Protein AF-A0A7J8A740-F1 (afdb_monomer)

Mean predicted aligned error: 15.73 Å

Organism: Pipistrellus kuhlii (NCBI:txid59472)

Secondary structure (DSSP, 8-state):
--HHHHHHHHHTTSS-----------S--------TT-HHHHHHHHHHHHHHHHH-SSS---EEEETTEEEETTTEEEEEEEEEEEETTTTEEEEEEEEEEEEEPPHHHHHHH-TTS-EEPPTT-HHHHHHHHHHHHHHHHH-SS--EEEEEEEEEEEEESSSEEEEEEEEEEEPPPS-TTT------S----EEEEEEEEEETTEEEEEEEEEE--------S--SS--PPP----S----PPPPEEEEEEPPPPPTTTTTT--HHHHS-----S---TT-EEE--GGGSPTT---PEEEPPPPPSSS--TT-SPPPSS--GGGSPPP---------------

Foldseek 3Di:
DPPVVVVVVVVVPPPPPPPPPPPPPPPDPPPPQDFQADPVNVVLVVVQLVVVQVVDPDDARWDDFTQQWIFDPPFKIWGKDWDWDDDPVLRDIDTQEMEIEMETFDQVVCCVVPVQDWGWDDQPPVVQVVQVVVQLVVVQVVDPQWHKDFDGWRTKTWGDDQAIKIKTKTFIDTDADPDCPRDVDDDDVDPTQWMKIWMWGDHPPDTDIDMDIDGDDDPPPPPDDDPPDDDDDDDDDDPDDDDNDRYYDYHYDYYDDPVCVVPPDLCRQIVTADFPDPDQVFDWDQPQVSDDPPPDDTDGDHGDDDPPDRDPSPDDHTPDDDPSRDRDDPPDPPDDDDDDDDDD

Sequence (344 aa):
MGLLLLLVLSILALCCSTTSVPQEVPRHSPFFLRGCNDADMLAMAAFVLQDINNDLKEGYVLSLNRVSAVQEHKQVYGQCKALYYVNMPLRILYLPAYNCTLRPVSRSKIQNMCPDCPIPANLSDPKVLETATETLERYNRDSESEQYSLVKVTHASSQWMFGLSYFVEYLIKESPCIDTTICGYQPTDSGPVGICRGSLGRRFEVKLVNINCDFFKSQALIPGKRKFAVYRRNKKPAQAPSKAVLNGSVQYLPELDDAESQEVDPEEAFPVHLDLTTNPQGEPLDVDFLFRAPLFKKLIVLPFPKEEQPSTECPGRAYFSNPIILPPSESHREFRDYVMIDRR

Solvent-accessible surface area (backbone atoms only — not comparable to full-atom values): 21553 Å² total; per-residue (Å²): 128,71,72,68,57,55,60,57,59,65,64,75,72,78,74,79,74,80,73,72,70,78,76,73,70,77,78,71,76,75,80,75,74,62,44,32,68,35,72,68,50,49,51,48,52,52,53,52,48,50,53,51,50,68,66,52,88,70,86,78,72,68,40,84,34,26,53,83,30,32,32,35,75,101,51,31,24,26,33,64,48,70,48,75,49,79,37,76,94,78,68,45,74,44,64,59,36,38,23,31,23,34,28,43,46,38,61,66,60,45,40,75,76,38,72,70,50,69,36,81,43,64,76,85,39,68,66,52,53,48,37,50,47,57,23,48,53,50,52,36,70,75,37,94,83,63,50,68,38,87,70,47,79,79,45,38,27,36,30,69,83,72,45,64,25,42,39,36,30,29,32,28,24,79,46,73,65,87,53,73,89,79,44,96,60,76,72,65,99,62,68,72,46,27,42,32,44,25,34,38,31,43,46,91,92,48,77,47,72,43,69,49,73,51,68,66,70,77,84,64,83,72,88,73,88,72,93,67,87,78,85,76,90,86,78,82,92,65,87,73,78,77,73,81,74,68,49,65,54,79,44,81,48,73,59,66,52,76,82,50,70,80,75,57,52,48,63,70,75,44,66,60,78,68,64,94,37,89,45,90,87,37,47,78,43,93,45,54,88,79,40,67,87,87,57,76,56,79,43,74,43,56,41,62,81,72,82,85,74,70,34,94,48,44,72,22,71,54,77,67,79,55,74,78,63,50,65,70,64,88,74,80,79,85,73,78,85,89,89,83,88,86,89,131

Radius of gyration: 29.19 Å; Cα contacts (8 Å, |Δi|>4): 487; chains: 1; bounding box: 106×48×83 Å

pLDDT: mean 70.11, std 21.12, range [19.66, 97.44]

Structure (mmCIF, N/CA/C/O backbone):
data_AF-A0A7J8A740-F1
#
_entry.id   AF-A0A7J8A740-F1
#
loop_
_atom_site.group_PDB
_atom_site.id
_atom_site.type_symbol
_atom_site.label_atom_id
_atom_site.label_alt_id
_atom_site.label_comp_id
_atom_site.label_asym_id
_atom_site.label_entity_id
_atom_site.label_seq_id
_atom_site.pdbx_PDB_ins_code
_atom_site.Cartn_x
_atom_site.Cartn_y
_atom_site.Cartn_z
_atom_site.occupancy
_atom_site.B_iso_or_equiv
_atom_site.auth_seq_id
_atom_site.auth_comp_id
_atom_site.auth_asym_id
_atom_site.auth_atom_id
_atom_site.pdbx_PDB_model_num
ATOM 1 N N . MET A 1 1 ? -77.386 9.145 48.964 1.00 56.09 1 MET A N 1
ATOM 2 C CA . MET A 1 1 ? -76.202 8.284 48.733 1.00 56.09 1 MET A CA 1
ATOM 3 C C . MET A 1 1 ? -75.540 8.466 47.358 1.00 56.09 1 MET A C 1
ATOM 5 O O . MET A 1 1 ? -74.427 7.996 47.199 1.00 56.09 1 MET A O 1
ATOM 9 N N . GLY A 1 2 ? -76.146 9.164 46.380 1.00 52.81 2 GLY A N 1
ATOM 10 C CA . GLY A 1 2 ? -75.541 9.341 45.043 1.00 52.81 2 GLY A CA 1
ATOM 11 C C . GLY A 1 2 ? -74.564 10.518 44.880 1.00 52.81 2 GLY A C 1
ATOM 12 O O . GLY A 1 2 ? -73.698 10.464 44.018 1.00 52.81 2 GLY A O 1
ATOM 13 N N . LEU A 1 3 ? -74.657 11.566 45.710 1.00 48.81 3 LEU A N 1
ATOM 14 C CA . LEU A 1 3 ? -73.837 12.778 45.538 1.00 48.81 3 LEU A CA 1
ATOM 15 C C . LEU A 1 3 ? -72.440 12.674 46.181 1.00 48.81 3 LEU A C 1
ATOM 17 O O . LEU A 1 3 ? -71.501 13.311 45.718 1.00 48.81 3 LEU A O 1
ATOM 21 N N . LEU A 1 4 ? -72.282 11.827 47.208 1.00 49.94 4 LEU A N 1
ATOM 22 C CA . LEU A 1 4 ? -70.975 11.564 47.825 1.00 49.94 4 LEU A CA 1
ATOM 23 C C . LEU A 1 4 ? -70.087 10.663 46.951 1.00 49.94 4 LEU A C 1
ATOM 25 O O . LEU A 1 4 ? -68.869 10.770 47.017 1.00 49.94 4 LEU A O 1
ATOM 29 N N . LEU A 1 5 ? -70.681 9.795 46.122 1.00 48.66 5 LEU A N 1
ATOM 30 C CA . LEU A 1 5 ? -69.925 8.869 45.272 1.00 48.66 5 LEU A CA 1
ATOM 31 C C . LEU A 1 5 ? -69.266 9.580 44.076 1.00 48.66 5 LEU A C 1
ATOM 33 O O . LEU A 1 5 ? -68.178 9.198 43.654 1.00 48.66 5 LEU A O 1
ATOM 37 N N . LEU A 1 6 ? -69.897 10.642 43.559 1.00 49.69 6 LEU A N 1
ATOM 38 C CA . LEU A 1 6 ? -69.379 11.422 42.429 1.00 49.69 6 LEU A CA 1
ATOM 39 C C . LEU A 1 6 ? -68.189 12.313 42.817 1.00 49.69 6 LEU A C 1
ATOM 41 O O . LEU A 1 6 ? -67.273 12.464 42.015 1.00 49.69 6 LEU A O 1
ATOM 45 N N . LEU A 1 7 ? -68.148 12.827 44.052 1.00 49.34 7 LEU A N 1
ATOM 46 C CA . LEU A 1 7 ? -67.026 13.648 44.530 1.00 49.34 7 LEU A CA 1
ATOM 47 C C . LEU A 1 7 ? -65.747 12.831 44.783 1.00 49.34 7 LEU A C 1
ATOM 49 O O . LEU A 1 7 ? -64.646 13.350 44.604 1.00 49.34 7 LEU A O 1
ATOM 53 N N . VAL A 1 8 ? -65.871 11.546 45.134 1.00 53.06 8 VAL A N 1
ATOM 54 C CA . VAL A 1 8 ? -64.707 10.658 45.317 1.00 53.06 8 VAL A CA 1
ATOM 55 C C . VAL A 1 8 ? -64.108 10.236 43.968 1.00 53.06 8 VAL A C 1
ATOM 57 O O . VAL A 1 8 ? -62.889 10.131 43.844 1.00 53.06 8 VAL A O 1
ATOM 60 N N . LEU A 1 9 ? -64.932 10.081 42.926 1.00 49.50 9 LEU A N 1
ATOM 61 C CA . LEU A 1 9 ? -64.459 9.739 41.578 1.00 49.50 9 LEU A CA 1
ATOM 62 C C . LEU A 1 9 ? -63.753 10.907 40.867 1.00 49.50 9 LEU A C 1
ATOM 64 O O . LEU A 1 9 ? -62.879 10.663 40.040 1.00 49.50 9 LEU A O 1
ATOM 68 N N . SER A 1 10 ? -64.051 12.162 41.223 1.00 45.56 10 SER A N 1
ATOM 69 C CA . SER A 1 10 ? -63.358 13.337 40.668 1.00 45.56 10 SER A CA 1
ATOM 70 C C . SER A 1 10 ? -61.971 13.612 41.268 1.00 45.56 10 SER A C 1
ATOM 72 O O . SER A 1 10 ? -61.191 14.335 40.656 1.00 45.56 10 SER A O 1
ATOM 74 N N . ILE A 1 11 ? -61.624 13.033 42.426 1.00 48.28 11 ILE A N 1
ATOM 75 C CA . ILE A 1 11 ? -60.306 13.243 43.066 1.00 48.28 11 ILE A CA 1
ATOM 76 C C . ILE A 1 11 ? -59.272 12.194 42.611 1.00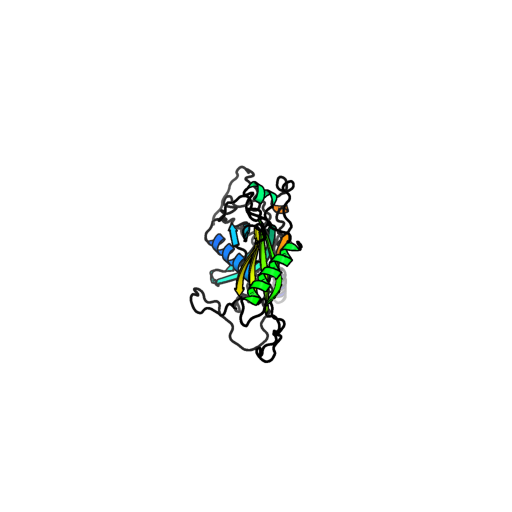 48.28 11 ILE A C 1
ATOM 78 O O . ILE A 1 11 ? -58.071 12.444 42.661 1.00 48.28 11 ILE A O 1
ATOM 82 N N . LEU A 1 12 ? -59.706 11.052 42.066 1.00 47.59 12 LEU A N 1
ATOM 83 C CA . LEU A 1 12 ? -58.798 10.013 41.554 1.00 47.59 12 LEU A CA 1
ATOM 84 C C . LEU A 1 12 ? -58.325 10.243 40.105 1.00 47.59 12 LEU A C 1
ATOM 86 O O . LEU A 1 12 ? -57.497 9.482 39.613 1.00 47.59 12 LEU A O 1
ATOM 90 N N . ALA A 1 13 ? -58.793 11.299 39.431 1.00 49.03 13 ALA A N 1
ATOM 91 C CA . ALA A 1 13 ? -58.440 11.608 38.040 1.00 49.03 13 ALA A CA 1
ATOM 92 C C . ALA A 1 13 ? -57.390 12.730 37.872 1.00 49.03 13 ALA A C 1
ATOM 94 O O . ALA A 1 13 ? -57.140 13.149 36.745 1.00 49.03 13 ALA A O 1
ATOM 95 N N . LEU A 1 14 ? -56.757 13.214 38.953 1.00 49.47 14 LEU A N 1
ATOM 96 C CA . LEU A 1 14 ? -55.818 14.352 38.894 1.00 49.47 14 LEU A CA 1
ATOM 97 C C . LEU A 1 14 ? -54.385 14.058 39.383 1.00 49.47 14 LEU A C 1
ATOM 99 O O . LEU A 1 14 ? -53.665 14.986 39.732 1.00 49.47 14 LEU A O 1
ATOM 103 N N . CYS A 1 15 ? -53.943 12.793 39.383 1.00 45.38 15 CYS A N 1
ATOM 104 C CA . CYS A 1 15 ? -52.558 12.434 39.750 1.00 45.38 15 CYS A CA 1
ATOM 105 C C . CYS A 1 15 ? -51.875 11.415 38.817 1.00 45.38 15 CYS A C 1
ATOM 107 O O . CYS A 1 15 ? -50.854 10.842 39.185 1.00 45.38 15 CYS A O 1
ATOM 109 N N . CYS A 1 16 ? -52.372 11.212 37.593 1.00 47.25 16 CYS A N 1
ATOM 110 C CA . CYS A 1 16 ? -51.640 10.462 36.563 1.00 47.25 16 C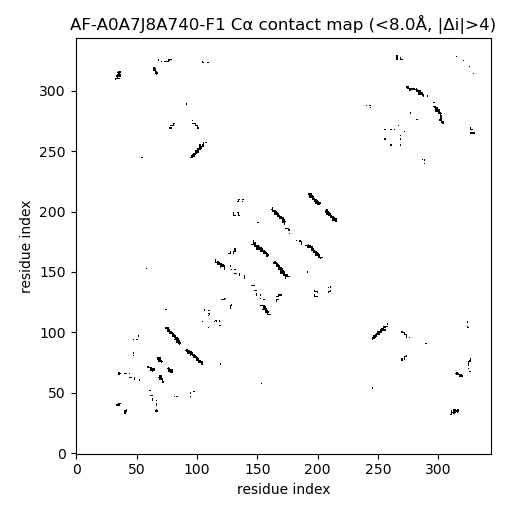YS A CA 1
ATOM 111 C C . CYS A 1 16 ? -51.104 11.388 35.469 1.00 47.25 16 CYS A C 1
ATOM 113 O O . CYS A 1 16 ? -51.291 11.149 34.281 1.00 47.25 16 CYS A O 1
ATOM 115 N N . SER A 1 17 ? -50.381 12.430 35.875 1.00 43.38 17 SER A N 1
ATOM 116 C CA . SER A 1 17 ? -49.321 12.956 35.022 1.00 43.38 17 SER A CA 1
ATOM 117 C C . SER A 1 17 ? -48.156 11.986 35.151 1.00 43.38 17 SER A C 1
ATOM 119 O O . SER A 1 17 ? -47.412 12.029 36.127 1.00 43.38 17 SER A O 1
ATOM 121 N N . THR A 1 18 ? -48.007 11.072 34.193 1.00 43.03 18 THR A N 1
ATOM 122 C CA . THR A 1 18 ? -46.726 10.400 33.983 1.00 43.03 18 THR A CA 1
ATOM 123 C C . THR A 1 18 ? -45.748 11.465 33.503 1.00 43.03 18 THR A C 1
ATOM 125 O O . THR A 1 18 ? -45.548 11.653 32.305 1.00 43.03 18 THR A O 1
ATOM 128 N N . THR A 1 19 ? -45.151 12.207 34.431 1.00 36.50 19 THR A N 1
ATOM 129 C CA . THR A 1 19 ? -43.829 12.766 34.195 1.00 36.50 19 THR A CA 1
ATOM 130 C C . THR A 1 19 ? -42.949 11.555 33.942 1.00 36.50 19 THR A C 1
ATOM 132 O O . THR A 1 19 ? -42.593 10.824 34.865 1.00 36.50 19 THR A O 1
ATOM 135 N N . SER A 1 20 ? -42.663 11.280 32.669 1.00 40.34 20 SER A N 1
ATOM 136 C CA . SER A 1 20 ? -41.516 10.460 32.325 1.00 40.34 20 SER A CA 1
ATOM 137 C C . SER A 1 20 ? -40.333 11.148 32.989 1.00 40.34 20 SER A C 1
ATOM 139 O O . SER A 1 20 ? -39.900 12.210 32.537 1.00 40.34 20 SER A O 1
ATOM 141 N N . VAL A 1 21 ? -39.867 10.592 34.108 1.00 35.72 21 VAL A N 1
ATOM 142 C CA . VAL A 1 21 ? -38.517 10.857 34.595 1.00 35.72 21 VAL A CA 1
ATOM 143 C C . VAL A 1 21 ? -37.646 10.702 33.352 1.00 35.72 21 VAL A C 1
ATOM 145 O O . VAL A 1 21 ? -37.753 9.648 32.712 1.00 35.72 21 VAL A O 1
ATOM 148 N N . PRO A 1 22 ? -36.897 11.732 32.912 1.00 34.69 22 PRO A N 1
ATOM 149 C CA . PRO A 1 22 ? -35.950 11.540 31.834 1.00 34.69 22 PRO A CA 1
ATOM 150 C C . PRO A 1 22 ? -35.108 10.362 32.282 1.00 34.69 22 PRO A C 1
ATOM 152 O O . PRO A 1 22 ? -34.503 10.416 33.352 1.00 34.69 22 PRO A O 1
ATOM 155 N N . GLN A 1 23 ? -35.181 9.259 31.545 1.00 31.08 23 GLN A N 1
ATOM 156 C CA . GLN A 1 23 ? -34.293 8.145 31.779 1.00 31.08 23 GLN A CA 1
ATOM 157 C C . GLN A 1 23 ? -32.904 8.740 31.585 1.00 31.08 23 GLN A C 1
ATOM 159 O O . GLN A 1 23 ? -32.512 9.017 30.452 1.00 31.08 23 GLN A O 1
ATOM 164 N N . GLU A 1 24 ? -32.223 9.051 32.691 1.00 28.58 24 GLU A N 1
ATOM 165 C CA . GLU A 1 24 ? -30.814 9.388 32.668 1.00 28.58 24 GLU A CA 1
ATOM 166 C C . GLU A 1 24 ? -30.162 8.208 31.966 1.00 28.58 24 GLU A C 1
ATOM 168 O O . GLU A 1 24 ? -30.097 7.091 32.487 1.00 28.58 24 GLU A O 1
ATOM 173 N N . VAL A 1 25 ? -29.775 8.446 30.714 1.00 32.47 25 VAL A N 1
ATOM 174 C CA . VAL A 1 25 ? -28.840 7.599 29.997 1.00 32.47 25 VAL A CA 1
ATOM 175 C C . VAL A 1 25 ? -27.681 7.425 30.972 1.00 32.47 25 VAL A C 1
ATOM 177 O O . VAL A 1 25 ? -27.154 8.449 31.418 1.00 32.47 25 VAL A O 1
ATOM 180 N N . PRO A 1 26 ? -27.339 6.189 31.386 1.00 32.12 26 PRO A N 1
ATOM 181 C CA . PRO A 1 26 ? -26.273 5.971 32.347 1.00 32.12 26 PRO A CA 1
ATOM 182 C C . PRO A 1 26 ? -25.060 6.779 31.901 1.00 32.12 26 PRO A C 1
ATOM 184 O O . PRO A 1 26 ? -24.539 6.553 30.806 1.00 32.12 26 PRO A O 1
ATOM 187 N N . ARG A 1 27 ? -24.688 7.785 32.707 1.00 34.31 27 ARG A N 1
ATOM 188 C CA . ARG A 1 27 ? -23.518 8.621 32.447 1.00 34.31 27 ARG A CA 1
ATOM 189 C C . ARG A 1 27 ? -22.348 7.690 32.182 1.00 34.31 27 ARG A C 1
ATOM 191 O O . ARG A 1 27 ? -22.064 6.837 33.015 1.00 34.31 27 ARG A O 1
ATOM 198 N N . HIS A 1 28 ? -21.756 7.877 31.004 1.00 38.72 28 HIS A N 1
ATOM 199 C CA . HIS A 1 28 ? -20.496 7.332 30.521 1.00 38.72 28 HIS A CA 1
ATOM 200 C C . HIS A 1 28 ? -20.068 6.033 31.204 1.00 38.72 28 HIS A C 1
ATOM 202 O O . HIS A 1 28 ? -19.465 6.039 32.275 1.00 38.72 28 HIS A O 1
ATOM 208 N N . SER A 1 29 ? -20.313 4.908 30.525 1.00 35.25 29 SER A N 1
ATOM 209 C CA . SER A 1 29 ? -19.473 3.733 30.752 1.00 35.25 29 SER A CA 1
ATOM 210 C C . SER A 1 29 ? -18.022 4.208 30.648 1.00 35.25 29 SER A C 1
ATOM 212 O O . SER A 1 29 ? -17.685 4.787 29.611 1.00 35.25 29 SER A O 1
ATOM 214 N N . PRO A 1 30 ? -17.190 4.066 31.695 1.00 43.25 30 PRO A N 1
ATOM 215 C CA . PRO A 1 30 ? -15.804 4.472 31.596 1.00 43.25 30 PRO A CA 1
ATOM 216 C C . PRO A 1 30 ? -15.217 3.676 30.436 1.00 43.25 30 PRO A C 1
ATOM 218 O O . PRO A 1 30 ? -15.276 2.443 30.429 1.00 43.25 30 PRO A O 1
ATOM 221 N N . PHE A 1 31 ? -14.725 4.376 29.415 1.00 47.06 31 PHE A N 1
ATOM 222 C CA . PHE A 1 31 ? -13.830 3.761 28.453 1.00 47.06 31 PHE A CA 1
ATOM 223 C C . PHE A 1 31 ? -12.664 3.235 29.283 1.00 47.06 31 PHE A C 1
ATOM 225 O O . PHE A 1 31 ? -11.841 4.007 29.766 1.00 47.06 31 PHE A O 1
ATOM 232 N N . PHE A 1 32 ? -12.653 1.931 29.559 1.00 50.75 32 PHE A N 1
ATOM 233 C CA . PHE A 1 32 ? -11.526 1.314 30.233 1.00 50.75 32 PHE A CA 1
ATOM 234 C C . PHE A 1 32 ? -10.332 1.474 29.298 1.00 50.75 32 PHE A C 1
ATOM 236 O O . PHE A 1 32 ? -10.264 0.822 28.256 1.00 50.75 32 PHE A O 1
ATOM 243 N N . LEU A 1 33 ? -9.431 2.384 29.660 1.00 56.16 33 LEU A N 1
ATOM 244 C CA . LEU A 1 33 ? -8.130 2.538 29.031 1.00 56.16 33 LEU A CA 1
ATOM 245 C C . LEU A 1 33 ? -7.387 1.209 29.201 1.00 56.16 33 LEU A C 1
ATOM 247 O O . LEU A 1 33 ? -6.921 0.880 30.289 1.00 56.16 33 LEU A O 1
ATOM 251 N N . ARG A 1 34 ? -7.363 0.403 28.137 1.00 70.00 34 ARG A N 1
ATOM 252 C CA . ARG A 1 34 ? -6.605 -0.851 28.074 1.00 70.00 34 ARG A CA 1
ATOM 253 C C . ARG A 1 34 ? -5.164 -0.590 27.682 1.00 70.00 34 ARG A C 1
ATOM 255 O O . ARG A 1 34 ? -4.863 0.410 27.029 1.00 70.00 34 ARG A O 1
ATOM 262 N N . GLY A 1 35 ? -4.289 -1.513 28.054 1.00 75.31 35 GLY A N 1
ATOM 263 C CA . GLY A 1 35 ? -2.905 -1.481 27.634 1.00 75.31 35 GLY A CA 1
ATOM 264 C C . GLY A 1 35 ? -2.778 -1.793 26.151 1.00 75.31 35 GLY A C 1
ATOM 265 O O . GLY A 1 35 ? -3.357 -2.750 25.635 1.00 75.31 35 GLY A O 1
ATOM 266 N N . CYS A 1 36 ? -1.950 -1.028 25.442 1.00 82.56 36 CYS A N 1
ATOM 267 C CA . CYS A 1 36 ? -1.667 -1.285 24.029 1.00 82.56 36 CYS A CA 1
ATOM 268 C C . CYS A 1 36 ? -0.880 -2.590 23.803 1.00 82.56 36 CYS A C 1
ATOM 270 O O . CYS A 1 36 ? -0.730 -3.035 22.665 1.00 82.56 36 CYS A O 1
ATOM 272 N N . ASN A 1 37 ? -0.368 -3.198 24.876 1.00 83.06 37 ASN A N 1
ATOM 273 C CA . ASN A 1 37 ? 0.354 -4.467 24.858 1.00 83.06 37 ASN A CA 1
ATOM 274 C C . ASN A 1 37 ? -0.507 -5.660 25.301 1.00 83.06 37 ASN A C 1
ATOM 276 O O . ASN A 1 37 ? -0.003 -6.785 25.324 1.00 83.06 37 ASN A O 1
ATOM 280 N N . ASP A 1 38 ? -1.777 -5.434 25.648 1.00 82.75 38 ASP A N 1
ATOM 281 C CA . ASP A 1 38 ? -2.669 -6.504 26.080 1.00 82.75 38 ASP A CA 1
ATOM 282 C C . ASP A 1 38 ? -2.918 -7.495 24.935 1.00 82.75 38 ASP A C 1
ATOM 284 O O . ASP A 1 38 ? -3.087 -7.124 23.768 1.00 82.75 38 ASP A O 1
ATOM 288 N N . ALA A 1 39 ? -2.945 -8.790 25.259 1.00 83.56 39 ALA A N 1
ATOM 289 C CA . ALA A 1 39 ? -3.060 -9.849 24.256 1.00 83.56 39 ALA A CA 1
ATOM 290 C C . ALA A 1 39 ? -4.371 -9.772 23.455 1.00 83.56 39 ALA A C 1
ATOM 292 O O . ALA A 1 39 ? -4.393 -10.078 22.262 1.00 83.56 39 ALA A O 1
ATOM 293 N N . ASP A 1 40 ? -5.465 -9.362 24.095 1.00 79.06 40 ASP A N 1
ATOM 294 C CA . ASP A 1 40 ? -6.757 -9.166 23.444 1.00 79.06 40 ASP A CA 1
ATOM 295 C C . ASP A 1 40 ? -6.782 -7.902 22.571 1.00 79.06 40 ASP A C 1
ATOM 297 O O . ASP A 1 40 ? -7.375 -7.939 21.492 1.00 79.06 40 ASP A O 1
ATOM 301 N N . MET A 1 41 ? -6.086 -6.830 22.967 1.00 80.81 41 MET A N 1
ATOM 302 C CA . MET A 1 41 ? -5.898 -5.631 22.140 1.00 80.81 41 MET A CA 1
ATOM 303 C C . MET A 1 41 ? -5.056 -5.917 20.894 1.00 80.81 41 MET A C 1
ATOM 305 O O . MET A 1 41 ? -5.445 -5.528 19.792 1.00 80.81 41 MET A O 1
ATOM 309 N N . LEU A 1 42 ? -3.954 -6.660 21.027 1.00 80.94 42 LEU A N 1
ATOM 310 C CA . LEU A 1 42 ? -3.139 -7.093 19.886 1.00 80.94 42 LEU A CA 1
ATOM 311 C C . LEU A 1 42 ? -3.926 -8.006 18.937 1.00 80.94 42 LEU A C 1
ATOM 313 O O . LEU A 1 42 ? -3.858 -7.841 17.718 1.00 80.94 42 LEU A O 1
ATOM 317 N N . ALA A 1 43 ? -4.713 -8.940 19.481 1.00 82.94 43 ALA A N 1
ATOM 318 C CA . ALA A 1 43 ? -5.583 -9.795 18.678 1.00 82.94 43 ALA A CA 1
ATOM 319 C C . ALA A 1 43 ? -6.660 -8.980 17.943 1.00 82.94 43 ALA A C 1
ATOM 321 O O . ALA A 1 43 ? -6.894 -9.207 16.758 1.00 82.94 43 ALA A O 1
ATOM 322 N N . MET A 1 44 ? -7.284 -8.006 18.616 1.00 79.94 44 MET A N 1
ATOM 323 C CA . MET A 1 44 ? -8.263 -7.107 18.001 1.00 79.94 44 MET A CA 1
ATOM 324 C C . MET A 1 44 ? -7.636 -6.284 16.872 1.00 79.94 44 MET A C 1
ATOM 326 O O . MET A 1 44 ? -8.191 -6.250 15.777 1.00 79.94 44 MET A O 1
ATOM 330 N N . ALA A 1 45 ? -6.466 -5.684 17.102 1.00 82.44 45 ALA A N 1
ATOM 331 C CA . ALA A 1 45 ? -5.746 -4.919 16.088 1.00 82.44 45 ALA A CA 1
ATOM 332 C C . ALA A 1 45 ? -5.393 -5.777 14.860 1.00 82.44 45 ALA A C 1
ATOM 334 O O . ALA A 1 45 ? -5.523 -5.316 13.727 1.00 82.44 45 ALA A O 1
ATOM 335 N N . ALA A 1 46 ? -5.015 -7.043 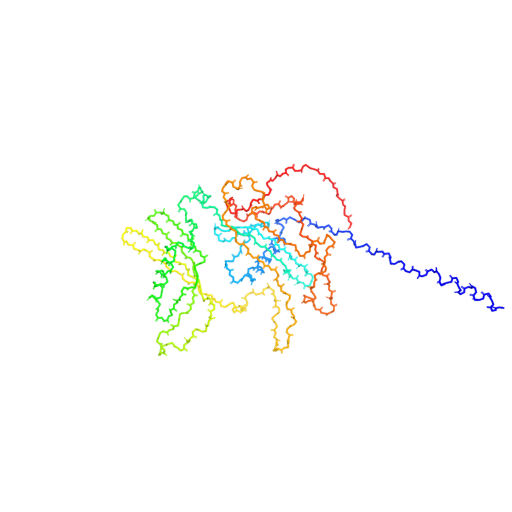15.064 1.00 83.00 46 ALA A N 1
ATOM 336 C CA . ALA A 1 46 ? -4.765 -7.977 13.969 1.00 83.00 46 ALA A CA 1
ATOM 337 C C . ALA A 1 46 ? -6.036 -8.291 13.154 1.00 83.00 46 ALA A C 1
ATOM 339 O O . ALA A 1 46 ? -5.971 -8.314 11.925 1.00 83.00 46 ALA A O 1
ATOM 340 N N . PHE A 1 47 ? -7.190 -8.494 13.805 1.00 83.62 47 PHE A N 1
ATOM 341 C CA . PHE A 1 47 ? -8.465 -8.702 13.103 1.00 83.62 47 PHE A CA 1
ATOM 342 C C . PHE A 1 47 ? -8.910 -7.460 12.328 1.00 83.62 47 PHE A C 1
ATOM 344 O O . PHE A 1 47 ? -9.288 -7.574 11.166 1.00 83.62 47 PHE A O 1
ATOM 351 N N . VAL A 1 48 ? -8.807 -6.278 12.941 1.00 84.69 48 VAL A N 1
ATOM 352 C CA . VAL A 1 48 ? -9.091 -4.994 12.286 1.00 84.69 48 VAL A CA 1
ATOM 353 C C . VAL A 1 48 ? -8.246 -4.846 11.027 1.00 84.69 48 VAL A C 1
ATOM 355 O O . VAL A 1 48 ? -8.781 -4.589 9.954 1.00 84.69 48 VAL A O 1
ATOM 358 N N . LEU A 1 49 ? -6.933 -5.059 11.133 1.00 85.62 49 LEU A N 1
ATOM 359 C CA . LEU A 1 49 ? -6.032 -4.911 9.995 1.00 85.62 49 LEU A CA 1
ATOM 360 C C . LEU A 1 49 ? -6.312 -5.942 8.897 1.00 85.62 49 LEU A C 1
ATOM 362 O O . LEU A 1 49 ? -6.189 -5.640 7.713 1.00 85.62 49 LEU A O 1
ATOM 366 N N . GLN A 1 50 ? -6.719 -7.153 9.275 1.00 86.81 50 GLN A N 1
ATOM 367 C CA . GLN A 1 50 ? -7.158 -8.160 8.319 1.00 86.81 50 GLN A CA 1
ATOM 368 C C . GLN A 1 50 ? -8.419 -7.719 7.562 1.00 86.81 50 GLN A C 1
ATOM 370 O O . GLN A 1 50 ? -8.473 -7.885 6.344 1.00 86.81 50 GLN A O 1
ATOM 375 N N . ASP A 1 51 ? -9.412 -7.159 8.253 1.00 85.31 51 ASP A N 1
ATOM 376 C CA . ASP A 1 51 ? -10.637 -6.652 7.627 1.00 85.31 51 ASP A CA 1
ATOM 377 C C . ASP A 1 51 ? -10.345 -5.454 6.706 1.00 85.31 51 ASP A C 1
ATOM 379 O O . ASP A 1 51 ? -10.859 -5.424 5.589 1.00 85.31 51 ASP A O 1
ATOM 383 N N . ILE A 1 52 ? -9.444 -4.548 7.109 1.00 87.06 52 ILE A N 1
ATOM 384 C CA . ILE A 1 52 ? -8.941 -3.451 6.261 1.00 87.06 52 ILE A CA 1
ATOM 385 C C . ILE A 1 52 ? -8.296 -4.016 4.992 1.00 87.06 52 ILE A C 1
ATOM 387 O O . ILE A 1 52 ? -8.705 -3.678 3.887 1.00 87.06 52 ILE A O 1
ATOM 391 N N . ASN A 1 53 ? -7.343 -4.941 5.128 1.00 88.69 53 ASN A N 1
ATOM 392 C CA . ASN A 1 53 ? -6.651 -5.547 3.987 1.00 88.69 53 ASN A CA 1
ATOM 393 C C . ASN A 1 53 ? -7.594 -6.297 3.029 1.00 88.69 53 ASN A C 1
ATOM 395 O O . ASN A 1 53 ? -7.330 -6.354 1.832 1.00 88.69 53 ASN A O 1
ATOM 399 N N . ASN A 1 54 ? -8.691 -6.874 3.531 1.00 88.44 54 ASN A N 1
ATOM 400 C CA . ASN A 1 54 ? -9.714 -7.509 2.693 1.00 88.44 54 ASN A CA 1
ATOM 401 C C . ASN A 1 54 ? -10.588 -6.486 1.944 1.00 88.44 54 ASN A C 1
ATOM 403 O O . ASN A 1 54 ? -11.166 -6.801 0.894 1.00 88.44 54 ASN A O 1
ATOM 407 N N . ASP A 1 55 ? -10.726 -5.283 2.498 1.00 88.19 55 ASP A N 1
ATOM 408 C CA . ASP A 1 55 ? -11.456 -4.186 1.877 1.00 88.19 55 ASP A CA 1
ATOM 409 C C . ASP A 1 55 ? -10.643 -3.509 0.766 1.00 88.19 55 ASP A C 1
ATOM 411 O O . ASP A 1 55 ? -11.210 -3.160 -0.273 1.00 88.19 55 ASP A O 1
ATOM 415 N N . LEU A 1 56 ? -9.314 -3.450 0.907 1.00 84.69 56 LEU A N 1
ATOM 416 C CA . LEU A 1 56 ? -8.419 -2.917 -0.121 1.00 84.69 56 LEU A CA 1
ATOM 417 C C . LEU A 1 56 ? -8.591 -3.636 -1.465 1.00 84.69 56 LEU A C 1
ATOM 419 O O . LEU A 1 56 ? -8.651 -4.863 -1.565 1.00 84.69 56 LEU A O 1
ATOM 423 N N . LYS A 1 57 ? -8.703 -2.834 -2.525 1.00 84.81 57 LYS A N 1
ATOM 424 C CA . LYS A 1 57 ? -8.754 -3.296 -3.923 1.00 84.81 57 LYS A CA 1
ATOM 425 C C . LYS A 1 57 ? -7.463 -2.992 -4.675 1.00 84.81 57 LYS A C 1
ATOM 427 O O . LYS A 1 57 ? -7.195 -3.611 -5.698 1.00 84.81 57 LYS A O 1
ATOM 432 N N . GLU A 1 58 ? -6.674 -2.062 -4.151 1.00 82.31 58 GLU A N 1
ATOM 433 C CA . GLU A 1 58 ? -5.384 -1.630 -4.669 1.00 82.31 58 GLU A CA 1
ATOM 434 C C . GLU A 1 58 ? -4.438 -1.337 -3.493 1.00 82.31 58 GLU A C 1
ATOM 436 O O . GLU A 1 58 ? -4.898 -1.205 -2.360 1.00 82.31 58 GLU A O 1
ATOM 441 N N . GLY A 1 59 ? -3.136 -1.214 -3.767 1.00 83.19 59 GLY A N 1
ATOM 442 C CA . GLY A 1 59 ? -2.101 -1.070 -2.733 1.00 83.19 59 GLY A CA 1
ATOM 443 C C . GLY A 1 59 ? -1.490 -2.414 -2.332 1.00 83.19 59 GLY A C 1
ATOM 444 O O . GLY A 1 59 ? -1.769 -3.438 -2.965 1.00 83.19 59 GLY A O 1
ATOM 445 N N . TYR A 1 60 ? -0.628 -2.417 -1.317 1.00 83.25 60 TYR A N 1
ATOM 446 C CA . TYR A 1 60 ? -0.079 -3.636 -0.728 1.00 83.25 60 TYR A CA 1
ATOM 447 C C . TYR A 1 60 ? -0.822 -3.992 0.564 1.00 83.25 60 TYR A C 1
ATOM 449 O O . TYR A 1 60 ? -1.725 -3.308 1.045 1.00 83.25 60 TYR A O 1
ATOM 457 N N . VAL A 1 61 ? -0.470 -5.156 1.104 1.00 85.19 61 VAL A N 1
ATOM 458 C CA . VAL A 1 61 ? -1.032 -5.650 2.359 1.00 85.19 61 VAL A CA 1
ATOM 459 C C . VAL A 1 61 ? -0.357 -4.921 3.517 1.00 85.19 61 VAL A C 1
ATOM 461 O O . VAL A 1 61 ? 0.861 -5.001 3.689 1.00 85.19 61 VAL A O 1
ATOM 464 N N . LEU A 1 62 ? -1.159 -4.260 4.345 1.00 85.50 62 LEU A N 1
ATOM 465 C CA . LEU A 1 62 ? -0.704 -3.569 5.543 1.00 85.50 62 LEU A CA 1
ATOM 466 C C . LEU A 1 62 ? -0.315 -4.568 6.640 1.00 85.50 62 LEU A C 1
ATOM 468 O O . LEU A 1 62 ? -0.954 -5.610 6.816 1.00 85.50 62 LEU A O 1
ATOM 472 N N . SER A 1 63 ? 0.702 -4.220 7.428 1.00 85.00 63 SER A N 1
ATOM 473 C CA . SER A 1 63 ? 1.189 -5.004 8.567 1.00 85.00 63 SER A CA 1
ATOM 474 C C . SER A 1 63 ? 1.182 -4.187 9.861 1.00 85.00 63 SER A C 1
ATOM 476 O O . SER A 1 63 ? 1.448 -2.985 9.866 1.00 85.00 63 SER A O 1
ATOM 478 N N . LEU A 1 64 ? 0.847 -4.829 10.980 1.00 82.44 64 LEU A N 1
ATOM 479 C CA . LEU A 1 64 ? 0.786 -4.159 12.277 1.00 82.44 64 LEU A CA 1
ATOM 480 C C . LEU A 1 64 ? 2.202 -4.026 12.845 1.00 82.44 64 LEU A C 1
ATOM 482 O O . LEU A 1 64 ? 2.872 -5.040 13.032 1.00 82.44 64 LEU A O 1
ATOM 486 N N . ASN A 1 65 ? 2.633 -2.803 13.169 1.00 82.00 65 ASN A N 1
ATOM 487 C CA . ASN A 1 65 ? 3.912 -2.589 13.853 1.00 82.00 65 ASN A CA 1
ATOM 488 C C . ASN A 1 65 ? 3.731 -2.411 15.368 1.00 82.00 65 ASN A C 1
ATOM 490 O O . ASN A 1 65 ? 4.436 -3.032 16.156 1.00 82.00 65 ASN A O 1
ATOM 494 N N . ARG A 1 66 ? 2.762 -1.594 15.788 1.00 77.12 66 ARG A N 1
ATOM 495 C CA . ARG A 1 66 ? 2.306 -1.499 17.184 1.00 77.12 66 ARG A CA 1
ATOM 496 C C . ARG A 1 66 ? 0.851 -1.065 17.219 1.00 77.12 66 ARG A C 1
ATOM 498 O O . ARG A 1 66 ? 0.361 -0.461 16.272 1.00 77.12 66 ARG A O 1
ATOM 505 N N . VAL A 1 67 ? 0.154 -1.313 18.320 1.00 74.00 67 VAL A N 1
ATOM 506 C CA . VAL A 1 67 ? -1.130 -0.639 18.550 1.00 74.00 67 VAL A CA 1
ATOM 507 C C . VAL A 1 67 ? -0.829 0.856 18.704 1.00 74.00 67 VAL A C 1
ATOM 509 O O . VAL A 1 67 ? -0.134 1.219 19.653 1.00 74.00 67 VAL A O 1
ATOM 512 N N . SER A 1 68 ? -1.312 1.645 17.729 1.00 62.88 68 SER A N 1
ATOM 513 C CA . SER A 1 68 ? -1.005 3.055 17.380 1.00 62.88 68 SER A CA 1
ATOM 514 C C . SER A 1 68 ? -0.209 3.282 16.079 1.00 62.88 68 SER A C 1
ATOM 516 O O . SER A 1 68 ? -0.082 4.425 15.651 1.00 62.88 68 SER A O 1
ATOM 518 N N . ALA A 1 69 ? 0.313 2.241 15.413 1.00 56.59 69 ALA A N 1
ATOM 519 C CA . ALA A 1 69 ? 1.057 2.393 14.157 1.00 56.59 69 ALA A CA 1
ATOM 520 C C . ALA A 1 69 ? 0.979 1.178 13.216 1.00 56.59 69 ALA A C 1
ATOM 522 O O . ALA A 1 69 ? 1.096 0.018 13.624 1.00 56.59 69 ALA A O 1
ATOM 523 N N . VAL A 1 70 ? 0.891 1.466 11.920 1.00 52.72 70 VAL A N 1
ATOM 524 C CA . VAL A 1 70 ? 0.835 0.482 10.833 1.00 52.72 70 VAL A CA 1
ATOM 525 C C . VAL A 1 70 ? 2.032 0.680 9.899 1.00 52.72 70 VAL A C 1
ATOM 527 O O . VAL A 1 70 ? 2.491 1.800 9.680 1.00 52.72 70 VAL A O 1
ATOM 530 N N . GLN A 1 71 ? 2.560 -0.418 9.362 1.00 44.62 71 GLN A N 1
ATOM 531 C CA . GLN A 1 71 ? 3.688 -0.434 8.431 1.00 44.62 71 GLN A CA 1
ATOM 532 C C . GLN A 1 71 ? 3.325 -1.188 7.145 1.00 44.62 71 GLN A C 1
ATOM 534 O O . GLN A 1 71 ? 2.690 -2.242 7.199 1.00 44.62 71 GLN A O 1
ATOM 539 N N . GLU A 1 72 ? 3.792 -0.705 5.994 1.00 46.84 72 GLU A N 1
ATOM 540 C CA . GLU A 1 72 ? 3.619 -1.352 4.690 1.00 46.84 72 GLU A CA 1
ATOM 541 C C . GLU A 1 72 ? 4.927 -1.289 3.894 1.00 46.84 72 GLU A C 1
ATOM 543 O O . GLU A 1 72 ? 5.424 -0.216 3.565 1.00 46.84 72 GLU A O 1
ATOM 548 N N . HIS A 1 73 ? 5.506 -2.451 3.570 1.00 47.78 73 HIS A N 1
ATOM 549 C CA . HIS A 1 73 ? 6.820 -2.540 2.918 1.00 47.78 73 HIS A CA 1
ATOM 550 C C . HIS A 1 73 ? 7.917 -1.764 3.706 1.00 47.78 73 HIS A C 1
ATOM 552 O O . HIS A 1 73 ? 7.678 -1.102 4.713 1.00 47.78 73 HIS A O 1
ATOM 558 N N . LYS A 1 74 ? 9.202 -1.895 3.358 1.00 60.50 74 LYS A N 1
ATOM 559 C CA . LYS A 1 74 ? 10.286 -1.306 4.187 1.00 60.50 74 LYS A CA 1
ATOM 560 C C . LYS A 1 74 ? 10.320 0.236 4.172 1.00 60.50 74 LYS A C 1
ATOM 562 O O . LYS A 1 74 ? 11.161 0.815 4.851 1.00 60.50 74 LYS A O 1
ATOM 567 N N . GLN A 1 75 ? 9.462 0.876 3.376 1.00 70.56 75 GLN A N 1
ATOM 568 C CA . GLN A 1 75 ? 9.580 2.279 2.982 1.00 70.56 75 GLN A CA 1
ATOM 569 C C . GLN A 1 75 ? 8.264 3.065 3.064 1.00 70.56 75 GLN A C 1
ATOM 571 O O . GLN A 1 75 ? 8.290 4.236 2.715 1.00 70.56 75 GLN A O 1
ATOM 576 N N . VAL A 1 76 ? 7.146 2.485 3.525 1.00 82.56 76 VAL A N 1
ATOM 577 C CA . VAL A 1 76 ? 5.883 3.207 3.774 1.00 82.56 76 VAL A CA 1
ATOM 578 C C . VAL A 1 76 ? 5.374 2.871 5.180 1.00 82.56 76 VAL A C 1
ATOM 580 O O . VAL A 1 76 ? 5.443 1.733 5.647 1.00 82.56 76 VAL A O 1
ATOM 583 N N . TYR A 1 77 ? 4.904 3.880 5.902 1.00 84.19 77 TYR A N 1
ATOM 584 C CA . TYR A 1 77 ? 4.422 3.740 7.274 1.00 84.19 77 TYR A CA 1
ATOM 585 C C . TYR A 1 77 ? 3.320 4.755 7.556 1.00 84.19 77 TYR A C 1
ATOM 587 O O . TYR A 1 77 ? 3.170 5.740 6.835 1.00 84.19 77 TYR A O 1
ATOM 595 N N . GLY A 1 78 ? 2.541 4.524 8.605 1.00 85.62 78 GLY A N 1
ATOM 596 C CA . GLY A 1 78 ? 1.552 5.501 9.021 1.00 85.62 78 GLY A CA 1
ATOM 597 C C . GLY A 1 78 ? 0.672 5.046 10.165 1.00 85.62 78 GLY A C 1
ATOM 598 O O . GLY A 1 78 ? 1.046 4.193 10.976 1.00 85.62 78 GLY A O 1
ATOM 599 N N . GLN A 1 79 ? -0.502 5.655 10.241 1.00 85.50 79 GLN A N 1
ATOM 600 C CA . GLN A 1 79 ? -1.457 5.434 11.315 1.00 85.50 79 GLN A CA 1
ATOM 601 C C . GLN A 1 79 ? -2.828 5.105 10.739 1.00 85.50 79 GLN A C 1
ATOM 603 O O . GLN A 1 79 ? -3.238 5.638 9.710 1.00 85.50 79 GLN A O 1
ATOM 608 N N . CYS A 1 80 ? -3.537 4.218 11.429 1.00 86.69 80 CYS A N 1
ATOM 609 C CA . CYS A 1 80 ? -4.918 3.885 11.132 1.00 86.69 80 CYS A CA 1
ATOM 610 C C . CYS A 1 80 ? -5.751 4.093 12.388 1.00 86.69 80 CYS A C 1
ATOM 612 O O . CYS A 1 80 ? -5.407 3.579 13.454 1.00 86.69 80 CYS A O 1
ATOM 614 N N . LYS A 1 81 ? -6.878 4.782 12.241 1.00 86.69 81 LYS A N 1
ATOM 615 C CA . LYS A 1 81 ? -7.964 4.764 13.215 1.00 86.69 81 LYS A CA 1
ATOM 616 C C . LYS A 1 81 ? -9.010 3.785 12.703 1.00 86.69 81 LYS A C 1
ATOM 618 O O . LYS A 1 81 ? -9.254 3.687 11.500 1.00 86.69 81 LYS A O 1
ATOM 623 N N . ALA A 1 82 ? -9.612 3.037 13.613 1.00 85.69 82 ALA A N 1
ATOM 624 C CA . ALA A 1 82 ? -10.651 2.076 13.289 1.00 85.69 82 ALA A CA 1
ATOM 625 C C . ALA A 1 82 ? -11.658 2.006 14.430 1.00 85.69 82 ALA A C 1
ATOM 627 O O . ALA A 1 82 ? -11.286 2.009 15.603 1.00 85.69 82 ALA A O 1
ATOM 628 N N . LEU A 1 83 ? -12.934 1.910 14.074 1.00 82.50 83 LEU A N 1
ATOM 629 C CA . LEU A 1 83 ? -14.011 1.611 15.003 1.00 82.50 83 LEU A CA 1
ATOM 630 C C . LEU A 1 83 ? -14.348 0.140 14.846 1.00 82.50 83 LEU A C 1
ATOM 632 O O . LEU A 1 83 ? -14.675 -0.288 13.746 1.00 82.50 83 LEU A O 1
ATOM 636 N N . TYR A 1 84 ? -14.279 -0.629 15.930 1.00 82.00 84 TYR A N 1
ATOM 637 C CA . TYR A 1 84 ? -14.498 -2.071 15.888 1.00 82.00 84 TYR A CA 1
ATOM 638 C C . TYR A 1 84 ? -15.473 -2.513 16.975 1.00 82.00 84 TYR A C 1
ATOM 640 O O . TYR A 1 84 ? -15.294 -2.221 18.156 1.00 82.00 84 TYR A O 1
ATOM 648 N N . TYR A 1 85 ? -16.515 -3.236 16.575 1.00 78.88 85 TYR A N 1
ATOM 649 C CA . TYR A 1 85 ? -17.505 -3.811 17.470 1.00 78.88 85 TYR A CA 1
ATOM 650 C C . TYR A 1 85 ? -17.184 -5.275 17.756 1.00 78.88 85 TYR A C 1
ATOM 652 O O . TYR A 1 85 ? -17.080 -6.097 16.843 1.00 78.88 85 TYR A O 1
ATOM 660 N N . VAL A 1 86 ? -17.098 -5.609 19.044 1.00 75.00 86 VAL A N 1
ATOM 661 C CA . VAL A 1 86 ? -16.846 -6.971 19.517 1.00 75.00 86 VAL A CA 1
ATOM 662 C C . VAL A 1 86 ? -17.952 -7.417 20.456 1.00 75.00 86 VAL A C 1
ATOM 664 O O . VAL A 1 86 ? -18.241 -6.788 21.471 1.00 75.00 86 VAL A O 1
ATOM 667 N N . ASN A 1 87 ? -18.533 -8.569 20.150 1.00 75.38 87 ASN A N 1
ATOM 668 C CA . ASN A 1 87 ? -19.456 -9.272 21.021 1.00 75.38 87 ASN A CA 1
ATOM 669 C C . ASN A 1 87 ? -19.008 -10.728 21.139 1.00 75.38 87 ASN A C 1
ATOM 671 O O . ASN A 1 87 ? -19.370 -11.579 20.327 1.00 75.38 87 ASN A O 1
ATOM 675 N N . MET A 1 88 ? -18.205 -11.004 22.167 1.00 73.06 88 MET A N 1
ATOM 676 C CA . MET A 1 88 ? -17.618 -12.325 22.405 1.00 73.06 88 MET A CA 1
ATOM 677 C C . MET A 1 88 ? -18.663 -13.438 22.606 1.00 73.06 88 MET A C 1
ATOM 679 O O . MET A 1 88 ? -18.511 -14.484 21.970 1.00 73.06 88 MET A O 1
ATOM 683 N N . PRO A 1 89 ? -19.742 -13.255 23.403 1.00 80.31 89 PRO A N 1
ATOM 684 C CA . PRO A 1 89 ? -20.769 -14.287 23.574 1.00 80.31 89 PRO A CA 1
ATOM 685 C C . PRO A 1 89 ? -21.431 -14.711 22.262 1.00 80.31 89 PRO A C 1
ATOM 687 O O . PRO A 1 89 ? -21.648 -15.899 22.029 1.00 80.31 89 PRO A O 1
ATOM 690 N N . LEU A 1 90 ? -21.725 -13.742 21.389 1.00 77.44 90 LEU A N 1
ATOM 691 C CA . LEU A 1 90 ? -22.346 -13.997 20.088 1.00 77.44 90 LEU A CA 1
ATOM 692 C C . LEU A 1 90 ? -21.326 -14.247 18.971 1.00 77.44 90 LEU A C 1
ATOM 694 O O . LEU A 1 90 ? -21.722 -14.569 17.852 1.00 77.44 90 LEU A O 1
ATOM 698 N N . ARG A 1 91 ? -20.026 -14.135 19.275 1.00 78.00 91 ARG A N 1
ATOM 699 C CA . ARG A 1 91 ? -18.907 -14.220 18.323 1.00 78.00 91 ARG A CA 1
ATOM 700 C C . ARG A 1 91 ? -19.088 -13.295 17.120 1.00 78.00 91 ARG A C 1
ATOM 702 O O . ARG A 1 91 ? -18.811 -13.682 15.987 1.00 78.00 91 ARG A O 1
ATOM 709 N N . ILE A 1 92 ? -19.582 -12.089 17.378 1.00 76.56 92 ILE A N 1
ATOM 710 C CA . ILE A 1 92 ? -19.716 -11.049 16.361 1.00 76.56 92 ILE A CA 1
ATOM 711 C C . ILE A 1 92 ? -18.494 -10.151 16.469 1.00 76.56 92 ILE A C 1
ATOM 713 O O . ILE A 1 92 ? -18.187 -9.637 17.544 1.00 76.56 92 ILE A O 1
ATOM 717 N N . LEU A 1 93 ? -17.826 -9.987 15.339 1.00 77.69 93 LEU A N 1
ATOM 718 C CA . LEU A 1 93 ? -16.750 -9.043 15.124 1.00 77.69 93 LEU A CA 1
ATOM 719 C C . LEU A 1 93 ? -17.136 -8.223 13.897 1.00 77.69 93 LEU A C 1
ATOM 721 O O . LEU A 1 93 ? -17.529 -8.801 12.881 1.00 77.69 93 LEU A O 1
ATOM 725 N N . TYR A 1 94 ? -17.115 -6.902 14.014 1.00 80.44 94 TYR A N 1
ATOM 726 C CA . TYR A 1 94 ? -17.578 -6.028 12.946 1.00 80.44 94 TYR A CA 1
ATOM 727 C C . TYR A 1 94 ? -16.784 -4.728 12.921 1.00 80.44 94 TYR A C 1
ATOM 729 O O . TYR A 1 94 ? -16.733 -4.019 13.922 1.00 80.44 94 TYR A O 1
ATOM 737 N N . LEU A 1 95 ? -16.208 -4.415 11.764 1.00 82.75 95 LEU A N 1
ATOM 738 C CA . LEU A 1 95 ? -15.558 -3.145 11.462 1.00 82.75 95 LEU A CA 1
ATOM 739 C C . LEU A 1 95 ? -16.586 -2.228 10.777 1.00 82.75 95 LEU A C 1
ATOM 741 O O . LEU A 1 95 ? -16.867 -2.433 9.603 1.00 82.75 95 LEU A O 1
ATOM 745 N N . PRO A 1 96 ? -17.215 -1.265 11.469 1.00 81.75 96 PRO A N 1
ATOM 746 C CA . PRO A 1 96 ? -18.066 -0.269 10.820 1.00 81.75 96 PRO A CA 1
ATOM 747 C C . PRO A 1 96 ? -17.294 0.741 9.974 1.00 81.75 96 PRO A C 1
ATOM 749 O O . PRO A 1 96 ? -17.757 1.104 8.892 1.00 81.75 96 PRO A O 1
ATOM 752 N N . ALA A 1 97 ? -16.148 1.217 10.469 1.00 85.50 97 ALA A N 1
ATOM 753 C CA . ALA A 1 97 ? -15.393 2.260 9.793 1.00 85.50 97 ALA A CA 1
ATOM 754 C C . ALA A 1 97 ? -13.906 2.232 10.136 1.00 85.50 97 ALA A C 1
ATOM 756 O O . ALA A 1 97 ? -13.520 1.887 11.256 1.00 85.50 97 ALA A O 1
ATOM 757 N N . TYR A 1 98 ? -13.081 2.636 9.176 1.00 87.62 98 TYR A N 1
ATOM 758 C CA . TYR A 1 98 ? -11.650 2.829 9.370 1.00 87.62 98 TYR A CA 1
ATOM 759 C C . TYR A 1 98 ? -11.135 3.950 8.473 1.00 87.62 98 TYR A C 1
ATOM 761 O O . TYR A 1 98 ? -11.696 4.230 7.419 1.00 87.62 98 TYR A O 1
ATOM 769 N N . ASN A 1 99 ? -10.042 4.579 8.875 1.00 88.75 99 ASN A N 1
ATOM 770 C CA . ASN A 1 99 ? -9.310 5.496 8.019 1.00 88.75 99 ASN A CA 1
ATOM 771 C C . ASN A 1 99 ? -7.819 5.345 8.306 1.00 88.75 99 ASN A C 1
ATOM 773 O O . ASN A 1 99 ? -7.422 5.261 9.469 1.00 88.75 99 ASN A O 1
ATOM 777 N N . CYS A 1 100 ? -7.009 5.285 7.258 1.00 88.50 100 CYS A N 1
ATOM 778 C CA . CYS A 1 100 ? -5.562 5.181 7.362 1.00 88.50 100 CYS A CA 1
ATOM 779 C C . CYS A 1 100 ? -4.892 6.301 6.582 1.00 88.50 100 CYS A C 1
ATOM 781 O O . CYS A 1 100 ? -5.260 6.563 5.439 1.00 88.50 100 CYS A O 1
ATOM 783 N N . THR A 1 101 ? -3.844 6.870 7.164 1.00 89.06 101 THR A N 1
ATOM 784 C CA . THR A 1 101 ? -2.968 7.836 6.504 1.00 89.06 101 THR A CA 1
ATOM 785 C C . THR A 1 101 ? -1.559 7.263 6.494 1.00 89.06 101 THR A C 1
ATOM 787 O O . THR A 1 101 ? -0.995 6.976 7.551 1.00 89.06 101 THR A O 1
ATOM 790 N N . LEU A 1 102 ? -1.006 7.067 5.298 1.00 86.81 102 LEU A N 1
ATOM 791 C CA . LEU A 1 102 ? 0.300 6.461 5.047 1.00 86.81 102 LEU A CA 1
ATOM 792 C C . LEU A 1 102 ? 1.225 7.464 4.354 1.00 86.81 102 LEU A C 1
ATOM 794 O O . LEU A 1 102 ? 0.780 8.260 3.531 1.00 86.81 102 LEU A O 1
ATOM 798 N N . ARG A 1 103 ? 2.522 7.405 4.657 1.00 85.19 103 ARG A N 1
ATOM 799 C CA . ARG A 1 103 ? 3.574 8.210 4.023 1.00 85.19 103 ARG A CA 1
ATOM 800 C C . ARG A 1 103 ? 4.793 7.354 3.696 1.00 85.19 103 ARG A C 1
ATOM 802 O O . ARG A 1 103 ? 5.092 6.410 4.436 1.00 85.19 103 ARG A O 1
ATOM 809 N N . PRO A 1 104 ? 5.532 7.676 2.623 1.00 85.25 104 PRO A N 1
ATOM 810 C CA . PRO A 1 104 ? 6.836 7.086 2.402 1.00 85.25 104 PRO A CA 1
ATOM 811 C C . PRO A 1 104 ? 7.846 7.588 3.444 1.00 85.25 104 PRO A C 1
ATOM 813 O O . PRO A 1 104 ? 7.775 8.720 3.924 1.00 85.25 104 PRO A O 1
ATOM 816 N N . VAL A 1 105 ? 8.809 6.736 3.780 1.00 82.50 105 VAL A N 1
ATOM 817 C CA . VAL A 1 105 ? 9.977 7.099 4.585 1.00 82.50 105 VAL A CA 1
ATOM 818 C C . VAL A 1 105 ? 10.812 8.108 3.812 1.00 82.50 105 VAL A C 1
ATOM 820 O O . VAL A 1 105 ? 11.018 7.948 2.606 1.00 82.50 105 VAL A O 1
ATOM 823 N N . SER A 1 106 ? 11.335 9.106 4.526 1.00 84.38 106 SER A N 1
ATOM 824 C CA . SER A 1 106 ? 12.150 10.137 3.899 1.00 84.38 106 SER A CA 1
ATOM 825 C C . SER A 1 106 ? 13.396 9.578 3.213 1.00 84.38 106 SER A C 1
ATOM 827 O O . SER A 1 106 ? 14.138 8.773 3.786 1.00 84.38 106 SER A O 1
ATOM 829 N N . ARG A 1 107 ? 13.635 10.011 1.971 1.00 85.06 107 ARG A N 1
ATOM 830 C CA . ARG A 1 107 ? 14.813 9.664 1.173 1.00 85.06 107 ARG A CA 1
ATOM 831 C C . ARG A 1 107 ? 16.086 10.084 1.894 1.00 85.06 107 ARG A C 1
ATOM 833 O O . ARG A 1 107 ? 17.036 9.306 1.932 1.00 85.06 107 ARG A O 1
ATOM 840 N N . SER A 1 108 ? 16.074 11.269 2.502 1.00 84.00 108 SER A N 1
ATOM 841 C CA . SER A 1 108 ? 17.175 11.791 3.319 1.00 84.00 108 SER A CA 1
ATOM 842 C C . SER A 1 108 ? 17.415 10.906 4.545 1.00 84.00 108 SER A C 1
ATOM 844 O O . SER A 1 108 ? 18.542 10.472 4.784 1.00 84.00 108 SER A O 1
ATOM 846 N N . LYS A 1 109 ? 16.357 10.509 5.270 1.00 82.44 109 LYS A N 1
ATOM 847 C CA . LYS A 1 109 ? 16.474 9.578 6.410 1.00 82.44 109 LYS A CA 1
ATOM 848 C C . LYS A 1 109 ? 17.035 8.216 5.996 1.00 82.44 109 LYS A C 1
ATOM 850 O O . LYS A 1 109 ? 17.882 7.674 6.706 1.00 82.44 109 LYS A O 1
ATOM 855 N N . ILE A 1 110 ? 16.615 7.680 4.846 1.00 82.81 110 ILE A N 1
ATOM 856 C CA . ILE A 1 110 ? 17.169 6.434 4.293 1.00 82.81 110 ILE A CA 1
ATOM 857 C C . ILE A 1 110 ? 18.653 6.609 3.969 1.00 82.81 110 ILE A C 1
ATOM 859 O O . ILE A 1 110 ? 19.449 5.789 4.409 1.00 82.81 110 ILE A O 1
ATOM 863 N N . GLN A 1 111 ? 19.034 7.670 3.253 1.00 83.06 111 GLN A N 1
ATOM 864 C CA . GLN A 1 111 ? 20.426 7.934 2.875 1.00 83.06 111 GLN A CA 1
ATOM 865 C C . GLN A 1 111 ? 21.336 8.134 4.089 1.00 83.06 111 GLN A C 1
ATOM 867 O O . GLN A 1 111 ? 22.427 7.575 4.130 1.00 83.06 111 GLN A O 1
ATOM 872 N N . ASN A 1 112 ? 20.882 8.881 5.095 1.00 83.50 112 ASN A N 1
ATOM 873 C CA . ASN A 1 112 ? 21.650 9.134 6.314 1.00 83.50 112 ASN A CA 1
ATOM 874 C C . ASN A 1 112 ? 21.851 7.857 7.142 1.00 83.50 112 ASN A C 1
ATOM 876 O O . ASN A 1 112 ? 22.902 7.677 7.754 1.00 83.50 112 ASN A O 1
ATOM 880 N N . MET A 1 113 ? 20.859 6.960 7.161 1.00 83.25 113 MET A N 1
ATOM 881 C CA . MET A 1 113 ? 20.954 5.687 7.879 1.00 83.25 113 MET A CA 1
ATOM 882 C C . MET A 1 113 ? 21.715 4.614 7.084 1.00 83.25 113 MET A C 1
ATOM 884 O O . MET A 1 113 ? 22.439 3.807 7.663 1.00 83.25 113 MET A O 1
ATOM 888 N N . CYS A 1 114 ? 21.520 4.572 5.768 1.00 83.62 114 CYS A N 1
ATOM 889 C CA . CYS A 1 114 ? 22.092 3.594 4.851 1.00 83.62 114 CYS A CA 1
ATOM 890 C C . CYS A 1 114 ? 22.279 4.223 3.453 1.00 83.62 114 CYS A C 1
ATOM 892 O O . CYS A 1 114 ? 21.379 4.128 2.611 1.00 83.62 114 CYS A O 1
ATOM 894 N N . PRO A 1 115 ? 23.454 4.817 3.172 1.00 81.12 115 PRO A N 1
ATOM 895 C CA . PRO A 1 115 ? 23.732 5.489 1.897 1.00 81.12 115 PRO A CA 1
ATOM 896 C C . PRO A 1 115 ? 23.611 4.571 0.677 1.00 81.12 115 PRO A C 1
ATOM 898 O O . PRO A 1 115 ? 23.221 5.008 -0.404 1.00 81.12 115 PRO A O 1
ATOM 901 N N . ASP A 1 116 ? 23.912 3.287 0.867 1.00 82.62 116 ASP A N 1
ATOM 902 C CA . ASP A 1 116 ? 23.921 2.292 -0.200 1.00 82.62 116 ASP A CA 1
ATOM 903 C C . ASP A 1 116 ? 22.578 1.570 -0.369 1.00 82.62 116 ASP A C 1
ATOM 905 O O . ASP A 1 116 ? 22.470 0.685 -1.214 1.00 82.62 116 ASP A O 1
ATOM 909 N N . CYS A 1 117 ? 21.548 1.878 0.423 1.00 85.88 117 CYS A N 1
ATOM 910 C CA . CYS A 1 117 ? 20.251 1.209 0.316 1.00 85.88 117 CYS A CA 1
ATOM 911 C C . CYS A 1 117 ? 19.448 1.722 -0.898 1.00 85.88 117 CYS A C 1
ATOM 913 O O . CYS A 1 117 ? 19.573 2.887 -1.270 1.00 85.88 117 CYS A O 1
ATOM 915 N N . PRO A 1 118 ? 18.583 0.896 -1.521 1.00 86.94 118 PRO A N 1
ATOM 916 C CA . PRO A 1 118 ? 17.666 1.376 -2.553 1.00 86.94 118 PRO A CA 1
ATOM 917 C C . PRO A 1 118 ? 16.743 2.472 -2.013 1.00 86.94 118 PRO A C 1
ATOM 919 O O . PRO A 1 118 ? 16.095 2.288 -0.983 1.00 86.94 118 PRO A O 1
ATOM 922 N N . ILE A 1 119 ? 16.645 3.585 -2.731 1.00 88.38 119 ILE A N 1
ATOM 923 C CA . ILE A 1 119 ? 15.825 4.746 -2.362 1.00 88.38 119 ILE A CA 1
ATOM 924 C C . ILE A 1 119 ? 14.576 4.757 -3.248 1.00 88.38 119 ILE A C 1
ATOM 926 O O . ILE A 1 119 ? 14.710 4.466 -4.442 1.00 88.38 119 ILE A O 1
ATOM 930 N N . PRO A 1 120 ? 13.379 5.091 -2.723 1.00 89.12 120 PRO A N 1
ATOM 931 C CA . PRO A 1 120 ? 12.171 5.215 -3.535 1.00 89.12 120 PRO A CA 1
ATOM 932 C C . PRO A 1 120 ? 12.407 6.114 -4.751 1.00 89.12 120 PRO A C 1
ATOM 934 O O . PRO A 1 120 ? 12.873 7.241 -4.601 1.00 89.12 120 PRO A O 1
ATOM 937 N N . ALA A 1 121 ? 12.081 5.643 -5.950 1.00 89.25 121 ALA A N 1
ATOM 938 C CA . ALA A 1 121 ? 12.183 6.395 -7.197 1.00 89.25 121 ALA A CA 1
ATOM 939 C C . ALA A 1 121 ? 10.811 6.971 -7.575 1.00 89.25 121 ALA A C 1
ATOM 941 O O . ALA A 1 121 ? 9.773 6.457 -7.162 1.00 89.25 121 ALA A O 1
ATOM 942 N N . ASN A 1 122 ? 10.793 8.060 -8.347 1.00 89.50 122 ASN A N 1
ATOM 943 C CA . ASN A 1 122 ? 9.529 8.610 -8.833 1.00 89.50 122 ASN A CA 1
ATOM 944 C C . ASN A 1 122 ? 8.949 7.661 -9.893 1.00 89.50 122 ASN A C 1
ATOM 946 O O . ASN A 1 122 ? 9.649 7.318 -10.842 1.00 89.50 122 ASN A O 1
ATOM 950 N N . LEU A 1 123 ? 7.682 7.261 -9.752 1.00 90.56 123 LEU A N 1
ATOM 951 C CA . LEU A 1 123 ? 7.005 6.389 -10.721 1.00 90.56 123 LEU A CA 1
ATOM 952 C C . LEU A 1 123 ? 6.912 7.014 -12.125 1.00 90.56 123 LEU A C 1
ATOM 954 O O . LEU A 1 123 ? 6.831 6.284 -13.107 1.00 90.56 123 LEU A O 1
ATOM 958 N N . SER A 1 124 ? 6.966 8.345 -12.219 1.00 91.62 124 SER A N 1
ATOM 959 C CA . SER A 1 124 ? 6.977 9.097 -13.478 1.00 91.62 124 SER A CA 1
ATOM 960 C C . SER A 1 124 ? 8.368 9.219 -14.118 1.00 91.62 124 SER A C 1
ATOM 962 O O . SER A 1 124 ? 8.483 9.821 -15.184 1.00 91.62 124 SER A O 1
ATOM 964 N N . ASP A 1 125 ? 9.436 8.703 -13.492 1.00 93.31 125 ASP A N 1
ATOM 965 C CA . ASP A 1 125 ? 10.767 8.670 -14.112 1.00 93.31 125 ASP A CA 1
ATOM 966 C C . ASP A 1 125 ? 10.716 7.758 -15.356 1.00 93.31 125 ASP A C 1
ATOM 968 O O . ASP A 1 125 ? 10.361 6.582 -15.236 1.00 93.31 125 ASP A O 1
ATOM 972 N N . PRO A 1 126 ? 11.084 8.242 -16.557 1.00 94.69 126 PRO A N 1
ATOM 973 C CA . PRO A 1 126 ? 11.060 7.426 -17.770 1.00 94.69 126 PRO A CA 1
ATOM 974 C C . PRO A 1 126 ? 11.883 6.136 -17.645 1.00 94.69 126 PRO A C 1
ATOM 976 O O . PRO A 1 126 ? 11.519 5.125 -18.244 1.00 94.69 126 PRO A O 1
ATOM 979 N N . LYS A 1 127 ? 12.942 6.124 -16.824 1.00 93.31 127 LYS A N 1
ATOM 980 C CA . LYS A 1 127 ? 13.763 4.927 -16.583 1.00 93.31 127 LYS A CA 1
ATOM 981 C C . LYS A 1 127 ? 13.029 3.848 -15.790 1.00 93.31 127 LYS A C 1
ATOM 983 O O . LYS A 1 127 ? 13.344 2.667 -15.929 1.00 93.31 127 LYS A O 1
ATOM 988 N N . VAL A 1 128 ? 12.043 4.223 -14.975 1.00 95.88 128 VAL A N 1
ATOM 989 C CA . VAL A 1 128 ? 11.173 3.270 -14.270 1.00 95.88 128 VAL A CA 1
ATOM 990 C C . VAL A 1 128 ? 10.285 2.542 -15.272 1.00 95.88 128 VAL A C 1
ATOM 992 O O . VAL A 1 128 ? 10.210 1.313 -15.242 1.00 95.88 128 VAL A O 1
ATOM 995 N N . LEU A 1 129 ? 9.675 3.277 -16.205 1.00 96.25 129 LEU A N 1
ATOM 996 C CA . LEU A 1 129 ? 8.859 2.676 -17.259 1.00 96.25 129 LEU A CA 1
ATOM 997 C C . LEU A 1 129 ? 9.707 1.841 -18.234 1.00 96.25 129 LEU A C 1
ATOM 999 O O . LEU A 1 129 ? 9.296 0.740 -18.597 1.00 96.25 129 LEU A O 1
ATOM 1003 N N . GLU A 1 130 ? 10.901 2.318 -18.604 1.00 95.31 130 GLU A N 1
ATOM 1004 C CA . GLU A 1 130 ? 11.888 1.560 -19.394 1.00 95.31 130 GLU A CA 1
ATOM 1005 C C . GLU A 1 130 ? 12.218 0.232 -18.704 1.00 95.31 130 GLU A C 1
ATOM 1007 O O . GLU A 1 130 ? 12.112 -0.828 -19.311 1.00 95.31 130 GLU A O 1
ATOM 1012 N N . THR A 1 131 ? 12.523 0.273 -17.404 1.00 96.19 131 THR A N 1
ATOM 1013 C CA . THR A 1 131 ? 12.835 -0.922 -16.611 1.00 96.19 131 THR A CA 1
ATOM 1014 C C . THR A 1 131 ? 11.662 -1.902 -16.567 1.00 96.19 131 THR A C 1
ATOM 1016 O O . THR A 1 131 ? 11.857 -3.104 -16.755 1.00 96.19 131 THR A O 1
ATOM 1019 N N . ALA A 1 132 ? 10.436 -1.419 -16.342 1.00 97.44 132 ALA A N 1
ATOM 1020 C CA . ALA A 1 132 ? 9.243 -2.266 -16.350 1.00 97.44 132 ALA A CA 1
ATOM 1021 C C . ALA A 1 132 ? 9.024 -2.919 -17.724 1.00 97.44 132 ALA A C 1
ATOM 1023 O O . ALA A 1 132 ? 8.752 -4.114 -17.802 1.00 97.44 132 ALA A O 1
ATOM 1024 N N . THR A 1 133 ? 9.221 -2.157 -18.799 1.00 96.19 133 THR A N 1
ATOM 1025 C CA . THR A 1 133 ? 9.053 -2.637 -20.176 1.00 96.19 133 THR A CA 1
ATOM 1026 C C . THR A 1 133 ? 10.118 -3.671 -20.541 1.00 96.19 133 THR A C 1
ATOM 1028 O O . THR A 1 133 ? 9.768 -4.777 -20.937 1.00 96.19 133 THR A O 1
ATOM 1031 N N . GLU A 1 134 ? 11.406 -3.377 -20.325 1.00 95.44 134 GLU A N 1
ATOM 1032 C CA . GLU A 1 134 ? 12.504 -4.300 -20.655 1.00 95.44 134 GLU A CA 1
ATOM 1033 C C . GLU A 1 134 ? 12.418 -5.612 -19.865 1.00 95.44 134 GLU A C 1
ATOM 1035 O O . GLU A 1 134 ? 12.680 -6.695 -20.395 1.00 95.44 134 GLU A O 1
ATOM 1040 N N . THR A 1 135 ? 12.055 -5.530 -18.582 1.00 96.50 135 THR A N 1
ATOM 1041 C CA . THR A 1 135 ? 11.913 -6.725 -17.742 1.00 96.50 135 THR A CA 1
ATOM 1042 C C . THR A 1 135 ? 10.726 -7.575 -18.199 1.00 96.50 135 THR A C 1
ATOM 1044 O O . T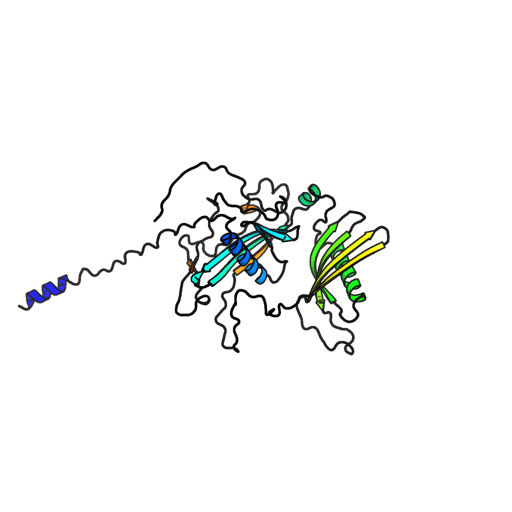HR A 1 135 ? 10.887 -8.788 -18.336 1.00 96.50 135 THR A O 1
ATOM 1047 N N . LEU A 1 136 ? 9.580 -6.962 -18.521 1.00 95.75 136 LEU A N 1
ATOM 1048 C CA . LEU A 1 136 ? 8.394 -7.669 -19.013 1.00 95.75 136 LEU A CA 1
ATOM 1049 C C . LEU A 1 136 ? 8.625 -8.296 -20.392 1.00 95.75 136 LEU A C 1
ATOM 1051 O O . LEU A 1 136 ? 8.245 -9.440 -20.620 1.00 95.75 136 LEU A O 1
ATOM 1055 N N . GLU A 1 137 ? 9.280 -7.579 -21.306 1.00 93.25 137 GLU A N 1
ATOM 1056 C CA . GLU A 1 137 ? 9.656 -8.109 -22.620 1.00 93.25 137 GLU A CA 1
ATOM 1057 C C . GLU A 1 137 ? 10.561 -9.331 -22.502 1.00 93.25 137 GLU A C 1
ATOM 1059 O O . GLU A 1 137 ? 10.395 -10.297 -23.247 1.00 93.25 137 GLU A O 1
ATOM 1064 N N . ARG A 1 138 ? 11.505 -9.306 -21.555 1.00 93.31 138 ARG A N 1
ATOM 1065 C CA . ARG A 1 138 ? 12.341 -10.469 -21.267 1.00 93.31 138 ARG A CA 1
ATOM 1066 C C . ARG A 1 138 ? 11.503 -11.650 -20.781 1.00 93.31 138 ARG A C 1
ATOM 1068 O O . ARG A 1 138 ? 11.662 -12.737 -21.318 1.00 93.31 138 ARG A O 1
ATOM 1075 N N . TYR A 1 139 ? 10.600 -11.437 -19.825 1.00 93.06 139 TYR A N 1
ATOM 1076 C CA . TYR A 1 139 ? 9.728 -12.503 -19.320 1.00 93.06 139 TYR A CA 1
ATOM 1077 C C . TYR A 1 139 ? 8.845 -13.106 -20.415 1.00 93.06 139 TYR A C 1
ATOM 1079 O O . TYR A 1 139 ? 8.764 -14.320 -20.550 1.00 93.06 139 TYR A O 1
ATOM 1087 N N . ASN A 1 140 ? 8.239 -12.255 -21.238 1.00 91.81 140 ASN A N 1
ATOM 1088 C CA . ASN A 1 140 ? 7.410 -12.674 -22.361 1.00 91.81 140 ASN A CA 1
ATOM 1089 C C . ASN A 1 140 ? 8.201 -13.448 -23.428 1.00 91.81 140 ASN A C 1
ATOM 1091 O O . ASN A 1 140 ? 7.683 -14.394 -24.002 1.00 91.81 140 ASN A O 1
ATOM 1095 N N . ARG A 1 141 ? 9.461 -13.077 -23.690 1.00 90.00 141 ARG A N 1
ATOM 1096 C CA . ARG A 1 141 ? 10.335 -13.813 -24.621 1.00 90.00 141 ARG A CA 1
ATOM 1097 C C . ARG A 1 141 ? 10.683 -15.209 -24.110 1.00 90.00 141 ARG A C 1
ATOM 1099 O O . ARG A 1 141 ? 10.819 -16.128 -24.911 1.00 90.00 141 ARG A O 1
ATOM 1106 N N . ASP A 1 142 ? 10.851 -15.332 -22.799 1.00 88.06 142 ASP A N 1
ATOM 1107 C CA . ASP A 1 142 ? 11.158 -16.594 -22.130 1.00 88.06 142 ASP A CA 1
ATOM 1108 C C . ASP A 1 142 ? 9.885 -17.451 -21.911 1.00 88.06 142 ASP A C 1
ATOM 1110 O O . ASP A 1 142 ? 9.986 -18.615 -21.526 1.00 88.06 142 ASP A O 1
ATOM 1114 N N . SER A 1 143 ? 8.690 -16.898 -22.167 1.00 81.56 143 SER A N 1
ATOM 1115 C CA . SER A 1 143 ? 7.395 -17.582 -22.066 1.00 81.56 143 SER A CA 1
ATOM 1116 C C . SER A 1 143 ? 7.012 -18.249 -23.391 1.00 81.56 143 SER A C 1
ATOM 1118 O O . SER A 1 143 ? 6.992 -17.617 -24.444 1.00 81.56 143 SER A O 1
ATOM 1120 N N . GLU A 1 144 ? 6.670 -19.539 -23.353 1.00 71.12 144 GLU A N 1
ATOM 1121 C CA . GLU A 1 144 ? 6.363 -20.326 -24.559 1.00 71.12 144 GLU A CA 1
ATOM 1122 C C . GLU A 1 144 ? 4.922 -20.150 -25.075 1.00 71.12 144 GLU A C 1
ATOM 1124 O O . GLU A 1 144 ? 4.640 -20.485 -26.224 1.00 71.12 144 GLU A O 1
ATOM 1129 N N . SER A 1 145 ? 3.987 -19.671 -24.246 1.00 64.81 145 SER A N 1
ATOM 1130 C CA . SER A 1 145 ? 2.550 -19.665 -24.596 1.00 64.81 145 SER A CA 1
ATOM 1131 C C . SER A 1 145 ? 1.724 -18.517 -24.015 1.00 64.81 145 SER A C 1
ATOM 1133 O O . SER A 1 145 ? 0.635 -18.244 -24.518 1.00 64.81 145 SER A O 1
ATOM 1135 N N . GLU A 1 146 ? 2.223 -17.814 -22.998 1.00 76.44 146 GLU A N 1
ATOM 1136 C CA . GLU A 1 146 ? 1.472 -16.764 -22.313 1.00 76.44 146 GLU A CA 1
ATOM 1137 C C . GLU A 1 146 ? 2.171 -15.423 -22.496 1.00 76.44 146 GLU A C 1
ATOM 1139 O O . GLU A 1 146 ? 3.317 -15.243 -22.082 1.00 76.44 146 GLU A O 1
ATOM 1144 N N . GLN A 1 147 ? 1.467 -14.478 -23.112 1.00 86.44 147 GLN A N 1
ATOM 1145 C CA . GLN A 1 147 ? 1.967 -13.132 -23.338 1.00 86.44 147 GLN A CA 1
ATOM 1146 C C . GLN A 1 147 ? 1.241 -12.154 -22.419 1.00 86.44 147 GLN A C 1
ATOM 1148 O O . GLN A 1 147 ? 0.007 -12.124 -22.366 1.00 86.44 147 GLN A O 1
ATOM 1153 N N . TYR A 1 148 ? 2.002 -11.288 -21.761 1.00 90.81 148 TYR A N 1
ATOM 1154 C CA . TYR A 1 148 ? 1.485 -10.335 -20.788 1.00 90.81 148 TYR A CA 1
ATOM 1155 C C . TYR A 1 148 ? 1.703 -8.884 -21.213 1.00 90.81 148 TYR A C 1
ATOM 1157 O O . TYR A 1 148 ? 2.646 -8.550 -21.930 1.00 90.81 148 TYR A O 1
ATOM 1165 N N . SER A 1 149 ? 0.831 -8.001 -20.733 1.00 92.25 149 SER A N 1
ATOM 1166 C CA . SER A 1 149 ? 0.932 -6.552 -20.910 1.00 92.25 149 SER A CA 1
ATOM 1167 C C . SER A 1 149 ? 0.985 -5.837 -19.561 1.00 92.25 149 SER A C 1
ATOM 1169 O O . SER A 1 149 ? 0.374 -6.275 -18.582 1.00 92.25 149 SER A O 1
ATOM 1171 N N . LEU A 1 150 ? 1.736 -4.735 -19.517 1.00 94.44 150 LEU A N 1
ATOM 1172 C CA . LEU A 1 150 ? 1.874 -3.884 -18.340 1.00 94.44 150 LEU A CA 1
ATOM 1173 C C . LEU A 1 150 ? 0.545 -3.176 -18.046 1.00 94.44 150 LEU A C 1
ATOM 1175 O O . LEU A 1 150 ? -0.048 -2.566 -18.934 1.00 94.44 150 LEU A O 1
ATOM 1179 N N . VAL A 1 151 ? 0.098 -3.227 -16.791 1.00 93.81 151 VAL A N 1
ATOM 1180 C CA . VAL A 1 151 ? -1.078 -2.484 -16.313 1.00 93.81 151 VAL A CA 1
ATOM 1181 C C . VAL A 1 151 ? -0.647 -1.184 -15.649 1.00 93.81 151 VAL A C 1
ATOM 1183 O O . VAL A 1 151 ? -1.009 -0.105 -16.106 1.00 93.81 151 VAL A O 1
ATOM 1186 N N . LYS A 1 152 ? 0.120 -1.284 -14.557 1.00 93.62 152 LYS A N 1
ATOM 1187 C CA . LYS A 1 152 ? 0.630 -0.128 -13.813 1.00 93.62 152 LYS A CA 1
ATOM 1188 C C . LYS A 1 152 ? 1.868 -0.495 -13.011 1.00 93.62 152 LYS A C 1
ATOM 1190 O O . LYS A 1 152 ? 1.931 -1.589 -12.451 1.00 93.62 152 LYS A O 1
ATOM 1195 N N . VAL A 1 153 ? 2.817 0.431 -12.916 1.00 95.56 153 VAL A N 1
ATOM 1196 C CA . VAL A 1 153 ? 3.930 0.326 -11.966 1.00 95.56 153 VAL A CA 1
ATOM 1197 C C . VAL A 1 153 ? 3.417 0.723 -10.585 1.00 95.56 153 VAL A C 1
ATOM 1199 O O . VAL A 1 153 ? 2.845 1.798 -10.424 1.00 95.56 153 VAL A O 1
ATOM 1202 N N . THR A 1 154 ? 3.574 -0.160 -9.604 1.00 91.62 154 THR A N 1
ATOM 1203 C CA . THR A 1 154 ? 3.074 0.019 -8.232 1.00 91.62 154 THR A CA 1
ATOM 1204 C C . THR A 1 154 ? 4.167 0.430 -7.259 1.00 91.62 154 THR A C 1
ATOM 1206 O O . THR A 1 154 ? 3.866 0.961 -6.195 1.00 91.62 154 THR A O 1
ATOM 1209 N N . HIS A 1 155 ? 5.434 0.176 -7.583 1.00 92.19 155 HIS A N 1
ATOM 1210 C CA . HIS A 1 155 ? 6.568 0.591 -6.765 1.00 92.19 155 HIS A CA 1
ATOM 1211 C C . HIS A 1 155 ? 7.825 0.717 -7.619 1.00 92.19 155 HIS A C 1
ATOM 1213 O O . HIS A 1 155 ? 8.039 -0.068 -8.542 1.00 92.19 155 HIS A O 1
ATOM 1219 N N . ALA A 1 156 ? 8.675 1.684 -7.289 1.00 93.44 156 ALA A N 1
ATOM 1220 C CA . ALA A 1 156 ? 9.977 1.832 -7.912 1.00 93.44 156 ALA A CA 1
ATOM 1221 C C . ALA A 1 156 ? 11.013 2.298 -6.895 1.00 93.44 156 ALA A C 1
ATOM 1223 O O . ALA A 1 156 ? 10.737 3.143 -6.044 1.00 93.44 156 ALA A O 1
ATOM 1224 N N . SER A 1 157 ? 12.228 1.782 -7.015 1.00 92.56 157 SER A N 1
ATOM 1225 C CA . SER A 1 157 ? 13.383 2.252 -6.264 1.00 92.56 157 SER A CA 1
ATOM 1226 C C . SER A 1 157 ? 14.639 2.213 -7.122 1.00 92.56 157 SER A C 1
ATOM 1228 O O . SER A 1 157 ? 14.704 1.533 -8.148 1.00 92.56 157 SER A O 1
ATOM 1230 N N . SER A 1 158 ? 15.646 2.977 -6.716 1.00 91.12 158 SER A N 1
ATOM 1231 C CA . SER A 1 158 ? 16.937 3.033 -7.395 1.00 91.12 158 SER A CA 1
ATOM 1232 C C . SER A 1 158 ? 18.079 2.917 -6.400 1.00 91.12 158 SER A C 1
ATOM 1234 O O . SER A 1 158 ? 17.991 3.442 -5.290 1.00 91.12 158 SER A O 1
ATOM 1236 N N . GLN A 1 159 ? 19.160 2.261 -6.807 1.00 89.06 159 GLN A N 1
ATOM 1237 C CA . GLN A 1 159 ? 20.359 2.076 -5.994 1.00 89.06 159 GLN A CA 1
ATOM 1238 C C . GLN A 1 159 ? 21.611 2.340 -6.831 1.00 89.06 159 GLN A C 1
ATOM 1240 O O . GLN A 1 159 ? 21.668 1.981 -8.012 1.00 89.06 159 GLN A O 1
ATOM 1245 N N . TRP A 1 160 ? 22.630 2.923 -6.199 1.00 80.69 160 TRP A N 1
ATOM 1246 C CA . TRP A 1 160 ? 23.935 3.174 -6.803 1.00 80.69 160 TRP A CA 1
ATOM 1247 C C . TRP A 1 160 ? 25.028 2.425 -6.036 1.00 80.69 160 TRP A C 1
ATOM 1249 O O . TRP A 1 160 ? 25.638 2.972 -5.130 1.00 80.69 160 TRP A O 1
ATOM 1259 N N . MET A 1 161 ? 25.272 1.159 -6.386 1.00 71.06 161 MET A N 1
ATOM 1260 C CA . MET A 1 161 ? 26.333 0.356 -5.747 1.00 71.06 161 MET A CA 1
ATOM 1261 C C . MET A 1 161 ? 27.464 -0.006 -6.724 1.00 71.06 161 MET A C 1
ATOM 1263 O O . MET A 1 161 ? 28.634 0.098 -6.384 1.00 71.06 161 MET A O 1
ATOM 1267 N N . PHE A 1 162 ? 27.134 -0.370 -7.969 1.00 71.31 162 PHE A N 1
ATOM 1268 C CA . PHE A 1 162 ? 28.107 -0.673 -9.037 1.00 71.31 162 PHE A CA 1
ATOM 1269 C C . PHE A 1 162 ? 27.617 -0.165 -10.403 1.00 71.31 162 PHE A C 1
ATOM 1271 O O . PHE A 1 162 ? 27.738 -0.843 -11.422 1.00 71.31 162 PHE A O 1
ATOM 1278 N N . GLY A 1 163 ? 27.000 1.018 -10.394 1.00 78.75 163 GLY A N 1
ATOM 1279 C CA . GLY A 1 163 ? 26.189 1.551 -11.486 1.00 78.75 163 GLY A CA 1
ATOM 1280 C C . GLY A 1 163 ? 24.726 1.683 -11.070 1.00 78.75 163 GLY A C 1
ATOM 1281 O O . GLY A 1 163 ? 24.263 1.009 -10.144 1.00 78.75 163 GLY A O 1
ATOM 1282 N N . LEU A 1 164 ? 24.009 2.580 -11.747 1.00 84.94 164 LEU A N 1
ATOM 1283 C CA . LEU A 1 164 ? 22.600 2.835 -11.475 1.00 84.94 164 LEU A CA 1
ATOM 1284 C C . LEU A 1 164 ? 21.781 1.583 -11.791 1.00 84.94 164 LEU A C 1
ATOM 1286 O O . LEU A 1 164 ? 21.807 1.080 -12.918 1.00 84.94 164 LEU A O 1
ATOM 1290 N N . SER A 1 165 ? 21.073 1.091 -10.782 1.00 90.94 165 SER A N 1
ATOM 1291 C CA . SER A 1 165 ? 20.128 -0.012 -10.919 1.00 90.94 165 SER A CA 1
ATOM 1292 C C . SER A 1 165 ? 18.746 0.450 -10.492 1.00 90.94 165 SER A C 1
ATOM 1294 O O . SER A 1 165 ? 18.605 1.069 -9.437 1.00 90.94 165 SER A O 1
ATOM 1296 N N . TYR A 1 166 ? 17.747 0.145 -11.312 1.00 94.38 166 TYR A N 1
ATOM 1297 C CA . TYR A 1 166 ? 16.340 0.367 -11.010 1.00 94.38 166 TYR A CA 1
ATOM 1298 C C . TYR A 1 166 ? 15.683 -0.954 -10.634 1.00 94.38 166 TYR A C 1
ATOM 1300 O O . TYR A 1 166 ? 15.953 -1.993 -11.238 1.00 94.38 166 TYR A O 1
ATOM 1308 N N . PHE A 1 167 ? 14.805 -0.893 -9.643 1.00 94.88 167 PHE A N 1
ATOM 1309 C CA . PHE A 1 167 ? 13.976 -1.996 -9.188 1.00 94.88 167 PHE A CA 1
ATOM 1310 C C . PHE A 1 167 ? 12.529 -1.542 -9.268 1.00 94.88 167 PHE A C 1
ATOM 1312 O O . PHE A 1 167 ? 12.192 -0.461 -8.787 1.00 94.88 167 PHE A O 1
ATOM 1319 N N . VAL A 1 168 ? 11.680 -2.350 -9.884 1.00 96.88 168 VAL A N 1
ATOM 1320 C CA . VAL A 1 168 ? 10.283 -2.001 -10.134 1.00 96.88 168 VAL A CA 1
ATOM 1321 C C . VAL A 1 168 ? 9.380 -3.155 -9.738 1.00 96.88 168 VAL A C 1
ATOM 1323 O O . VAL A 1 168 ? 9.712 -4.319 -9.961 1.00 96.88 168 VAL A O 1
ATOM 1326 N N . GLU A 1 169 ? 8.229 -2.824 -9.171 1.00 96.50 169 GLU A N 1
ATOM 1327 C CA . GLU A 1 169 ? 7.111 -3.747 -9.023 1.00 96.50 169 GLU A CA 1
ATOM 1328 C C . GLU A 1 169 ? 5.945 -3.223 -9.855 1.00 96.50 169 GLU A C 1
ATOM 1330 O O . GLU A 1 169 ? 5.658 -2.022 -9.843 1.00 96.50 169 GLU A O 1
ATOM 1335 N N . TYR A 1 170 ? 5.303 -4.097 -10.622 1.00 96.25 170 TYR A N 1
ATOM 1336 C CA . TYR A 1 170 ? 4.221 -3.703 -11.514 1.00 96.25 170 TYR A CA 1
ATOM 1337 C C . TYR A 1 170 ? 3.208 -4.817 -11.739 1.00 96.25 170 TYR A C 1
ATOM 1339 O O . TYR A 1 170 ? 3.525 -6.003 -11.680 1.00 96.25 170 TYR A O 1
ATOM 1347 N N . LEU A 1 171 ? 1.973 -4.416 -12.015 1.00 95.00 171 LEU A N 1
ATOM 1348 C CA . LEU A 1 171 ? 0.871 -5.316 -12.319 1.00 95.00 171 LEU A CA 1
ATOM 1349 C C . LEU A 1 171 ? 0.853 -5.673 -13.802 1.00 95.00 171 LEU A C 1
ATOM 1351 O O . LEU A 1 171 ? 1.091 -4.815 -14.657 1.00 95.00 171 LEU A O 1
ATOM 1355 N N . ILE A 1 172 ? 0.504 -6.922 -14.091 1.00 93.50 172 ILE A N 1
ATOM 1356 C CA . ILE A 1 172 ? 0.376 -7.453 -15.449 1.00 93.50 172 ILE A CA 1
ATOM 1357 C C . ILE A 1 172 ? -1.030 -7.996 -15.699 1.00 93.50 172 ILE A C 1
ATOM 1359 O O . ILE A 1 172 ? -1.727 -8.411 -14.770 1.00 93.50 172 ILE A O 1
ATOM 1363 N N . LYS A 1 173 ? -1.441 -8.002 -16.965 1.00 91.50 173 LYS A N 1
ATOM 1364 C CA . LYS A 1 173 ? -2.654 -8.670 -17.456 1.00 91.50 173 LYS A CA 1
ATOM 1365 C C . LYS A 1 173 ? -2.333 -9.490 -18.699 1.00 91.50 173 LYS A C 1
ATOM 1367 O O . LYS A 1 173 ? -1.388 -9.159 -19.420 1.00 91.50 173 LYS A O 1
ATOM 1372 N N . GLU A 1 174 ? -3.120 -10.526 -18.957 1.00 87.62 174 GLU A N 1
ATOM 1373 C CA . GLU A 1 174 ? -3.023 -11.301 -20.196 1.00 87.62 174 GLU A CA 1
ATOM 1374 C C . GLU A 1 174 ? -3.213 -10.382 -21.407 1.00 87.62 174 GLU A C 1
ATOM 1376 O O . GLU A 1 174 ? -4.092 -9.514 -21.431 1.00 87.62 174 GLU A O 1
ATOM 1381 N N . SER A 1 175 ? -2.348 -10.540 -22.403 1.00 80.69 175 SER A N 1
ATOM 1382 C CA . SER A 1 175 ? -2.474 -9.831 -23.671 1.00 80.69 175 SER A CA 1
ATOM 1383 C C . SER A 1 175 ? -3.283 -10.667 -24.671 1.00 80.69 175 SER A C 1
ATOM 1385 O O . SER A 1 175 ? -3.263 -11.897 -24.602 1.00 80.69 175 SER A O 1
ATOM 1387 N N . PRO A 1 176 ? -4.014 -10.033 -25.606 1.00 72.81 176 PRO A N 1
ATOM 1388 C CA . PRO A 1 176 ? -4.731 -10.767 -26.640 1.00 72.81 176 PRO A CA 1
ATOM 1389 C C . PRO A 1 176 ? -3.743 -11.548 -27.513 1.00 72.81 176 PRO A C 1
ATOM 1391 O O . PRO A 1 176 ? -2.816 -10.957 -28.070 1.00 72.81 176 PRO A O 1
ATOM 1394 N N . CYS A 1 177 ? -3.948 -12.858 -27.665 1.00 63.91 177 CYS A N 1
ATOM 1395 C CA . CYS A 1 177 ? -3.150 -13.644 -28.600 1.00 63.91 177 CYS A CA 1
ATOM 1396 C C . CYS A 1 177 ? -3.355 -13.144 -30.039 1.00 63.91 177 CYS A C 1
ATOM 1398 O O . CYS A 1 177 ? -4.484 -12.926 -30.479 1.00 63.91 177 CYS A O 1
ATOM 1400 N N . ILE A 1 178 ? -2.253 -12.999 -30.778 1.00 58.94 178 ILE A N 1
ATOM 1401 C CA . ILE A 1 1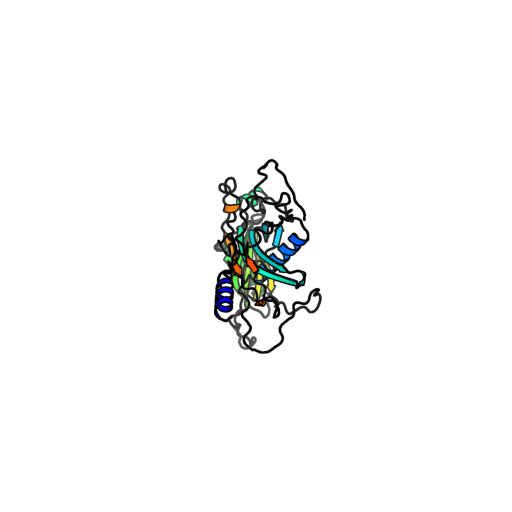78 ? -2.261 -12.581 -32.189 1.00 58.94 178 ILE A CA 1
ATOM 1402 C C . ILE A 1 178 ? -2.627 -13.763 -33.105 1.00 58.94 178 ILE A C 1
ATOM 1404 O O . ILE A 1 178 ? -3.253 -13.565 -34.145 1.00 58.94 178 ILE A O 1
ATOM 1408 N N . ASP A 1 179 ? -2.293 -14.997 -32.708 1.00 56.09 179 ASP A N 1
ATOM 1409 C CA . ASP A 1 179 ? -2.597 -16.204 -33.482 1.00 56.09 179 ASP A CA 1
ATOM 1410 C C . ASP A 1 179 ? -3.866 -16.906 -32.969 1.00 56.09 179 ASP A C 1
ATOM 1412 O O . ASP A 1 179 ? -3.862 -17.664 -31.993 1.00 56.09 179 ASP A O 1
ATOM 1416 N N . THR A 1 180 ? -4.974 -16.642 -33.662 1.00 53.16 180 THR A N 1
ATOM 1417 C CA . THR A 1 180 ? -6.301 -17.237 -33.406 1.00 53.16 180 THR A CA 1
ATOM 1418 C C . THR A 1 180 ? -6.362 -18.755 -33.618 1.00 53.16 180 THR A C 1
ATOM 1420 O O . THR A 1 180 ? -7.353 -19.382 -33.250 1.00 53.16 180 THR A O 1
ATOM 1423 N N . THR A 1 181 ? -5.309 -19.362 -34.176 1.00 54.03 181 THR A N 1
ATOM 1424 C CA . THR A 1 181 ? -5.212 -20.812 -34.403 1.00 54.03 181 THR A CA 1
ATOM 1425 C C . THR A 1 181 ? -4.674 -21.567 -33.181 1.00 54.03 181 THR A C 1
ATOM 1427 O O . THR A 1 181 ? -4.932 -22.761 -33.040 1.00 54.03 181 THR A O 1
ATOM 1430 N N . ILE A 1 182 ? -3.939 -20.881 -32.295 1.00 56.38 182 ILE A N 1
ATOM 1431 C CA . ILE A 1 182 ? -3.244 -21.469 -31.134 1.00 56.38 182 ILE A CA 1
ATOM 1432 C C . ILE A 1 182 ? -3.939 -21.085 -29.819 1.00 56.38 182 ILE A C 1
ATOM 1434 O O . ILE A 1 182 ? -4.031 -21.906 -28.908 1.00 56.38 182 ILE A O 1
ATOM 1438 N N . CYS A 1 183 ? -4.500 -19.875 -29.731 1.00 54.84 183 CYS A N 1
ATOM 1439 C CA . CYS A 1 183 ? -5.239 -19.428 -28.553 1.00 54.84 183 CYS A CA 1
ATOM 1440 C C . CYS A 1 183 ? -6.740 -19.299 -28.842 1.00 54.84 183 CYS A C 1
ATOM 1442 O O . CYS A 1 183 ? -7.168 -18.433 -29.602 1.00 54.84 183 CYS A O 1
ATOM 1444 N N . GLY A 1 184 ? -7.561 -20.104 -28.164 1.00 52.53 184 GLY A N 1
ATOM 1445 C CA . GLY A 1 184 ? -9.028 -20.023 -28.218 1.00 52.53 184 GLY A CA 1
ATOM 1446 C C . GLY A 1 184 ? -9.652 -19.006 -27.253 1.00 52.53 184 GLY A C 1
ATOM 1447 O O . GLY A 1 184 ? -10.847 -19.098 -26.976 1.00 52.53 184 GLY A O 1
ATOM 1448 N N . TYR A 1 185 ? -8.864 -18.087 -26.685 1.00 55.72 185 TYR A N 1
ATOM 1449 C CA . TYR A 1 185 ? -9.304 -17.219 -25.594 1.00 55.72 185 TYR A CA 1
ATOM 1450 C C . TYR A 1 185 ? -9.037 -15.746 -25.913 1.00 55.72 185 TYR A C 1
ATOM 1452 O O . TYR A 1 185 ? -7.892 -15.319 -26.050 1.00 55.72 185 TYR A O 1
ATOM 1460 N N . GLN A 1 186 ? -10.108 -14.960 -26.035 1.00 55.03 186 GLN A N 1
ATOM 1461 C CA . GLN A 1 186 ? -10.026 -13.505 -25.959 1.00 55.03 186 GLN A CA 1
ATOM 1462 C C . GLN A 1 186 ? -10.105 -13.124 -24.479 1.00 55.03 186 GLN A C 1
ATOM 1464 O O . GLN A 1 186 ? -11.109 -13.461 -23.842 1.00 55.03 186 GLN A O 1
ATOM 1469 N N . PRO A 1 187 ? -9.111 -12.412 -23.922 1.00 54.91 187 PRO A N 1
ATOM 1470 C CA . PRO A 1 187 ? -9.236 -11.881 -22.579 1.00 54.91 187 PRO A CA 1
ATOM 1471 C C . PRO A 1 187 ? -10.399 -10.881 -22.582 1.00 54.91 187 PRO A C 1
ATOM 1473 O O . PRO A 1 187 ? -10.305 -9.795 -23.155 1.00 54.91 187 PRO A O 1
ATOM 1476 N N . THR A 1 188 ? -11.523 -11.238 -21.955 1.00 56.28 188 THR A N 1
ATOM 1477 C CA . THR A 1 188 ? -12.453 -10.235 -21.415 1.00 56.28 188 THR A CA 1
ATOM 1478 C C . THR A 1 188 ? -11.656 -9.283 -20.533 1.00 56.28 188 THR A C 1
ATOM 1480 O O . THR A 1 188 ? -10.643 -9.721 -19.997 1.00 56.28 188 THR A O 1
ATOM 1483 N N . ASP A 1 189 ? -12.080 -8.024 -20.392 1.00 61.03 189 ASP A N 1
ATOM 1484 C CA . ASP A 1 189 ? -11.425 -6.957 -19.610 1.00 61.03 189 ASP A CA 1
ATOM 1485 C C . ASP A 1 189 ? -11.231 -7.358 -18.134 1.00 61.03 189 ASP A C 1
ATOM 1487 O O . ASP A 1 189 ? -11.980 -7.002 -17.225 1.00 61.03 189 ASP A O 1
ATOM 1491 N N . SER A 1 190 ? -10.269 -8.246 -17.932 1.00 66.56 190 SER A N 1
ATOM 1492 C CA . SER A 1 190 ? -9.992 -8.956 -16.703 1.00 66.56 190 SER A CA 1
ATOM 1493 C C . SER A 1 190 ? -8.978 -8.100 -15.980 1.00 66.56 190 SER A C 1
ATOM 1495 O O . SER A 1 190 ? -8.025 -7.600 -16.585 1.00 66.56 190 SER A O 1
ATOM 1497 N N . GLY A 1 191 ? -9.211 -7.886 -14.688 1.00 81.75 191 GLY A N 1
ATOM 1498 C CA . GLY A 1 191 ? -8.270 -7.158 -13.853 1.00 81.75 191 GLY A CA 1
ATOM 1499 C C . GLY A 1 191 ? -6.866 -7.783 -13.879 1.00 81.75 191 GLY A C 1
ATOM 1500 O O . GLY A 1 191 ? -6.647 -8.835 -14.483 1.00 81.75 191 GLY A O 1
ATOM 1501 N N . PRO A 1 192 ? -5.902 -7.146 -13.203 1.00 90.19 192 PRO A N 1
ATOM 1502 C CA . PRO A 1 192 ? -4.549 -7.672 -13.060 1.00 90.19 192 PRO A CA 1
ATOM 1503 C C . PRO A 1 192 ? -4.530 -9.164 -12.703 1.00 90.19 192 PRO A C 1
ATOM 1505 O O . PRO A 1 192 ? -5.248 -9.590 -11.798 1.00 90.19 192 PRO A O 1
ATOM 1508 N N . VAL A 1 193 ? -3.700 -9.945 -13.396 1.00 91.12 193 VAL A N 1
ATOM 1509 C CA . VAL A 1 193 ? -3.564 -11.402 -13.190 1.00 91.12 193 VAL A CA 1
ATOM 1510 C C . VAL A 1 193 ? -2.357 -11.757 -12.325 1.00 91.12 193 VAL A C 1
ATOM 1512 O O . VAL A 1 193 ? -2.273 -12.862 -11.795 1.00 91.12 193 VAL A O 1
ATOM 1515 N N . GLY A 1 194 ? -1.433 -10.816 -12.135 1.00 92.12 194 GLY A N 1
ATOM 1516 C CA . GLY A 1 194 ? -0.253 -10.999 -11.301 1.00 92.12 194 GLY A CA 1
ATOM 1517 C C . GLY A 1 194 ? 0.522 -9.710 -11.066 1.00 92.12 194 GLY A C 1
ATOM 1518 O O . GLY A 1 194 ? 0.192 -8.648 -11.606 1.00 92.12 194 GLY A O 1
ATOM 1519 N N . ILE A 1 195 ? 1.571 -9.832 -10.258 1.00 94.88 195 ILE A N 1
ATOM 1520 C CA . ILE A 1 195 ? 2.546 -8.784 -9.959 1.00 94.88 195 ILE A CA 1
ATOM 1521 C C . ILE A 1 195 ? 3.951 -9.281 -10.297 1.00 94.88 195 ILE A C 1
ATOM 1523 O O . ILE A 1 195 ? 4.332 -10.390 -9.934 1.00 94.88 195 ILE A O 1
ATOM 1527 N N . CYS A 1 196 ? 4.731 -8.459 -10.985 1.00 96.38 196 CYS A N 1
ATOM 1528 C CA . CYS A 1 196 ? 6.110 -8.754 -11.345 1.00 96.38 196 CYS A CA 1
ATOM 1529 C C . CYS A 1 196 ? 7.075 -7.837 -10.605 1.00 96.38 196 CYS A C 1
ATOM 1531 O O . CYS A 1 196 ? 6.800 -6.656 -10.413 1.00 96.38 196 CYS A O 1
ATOM 1533 N N . ARG A 1 197 ? 8.227 -8.391 -10.230 1.00 97.19 197 ARG A N 1
ATOM 1534 C CA . ARG A 1 197 ? 9.381 -7.706 -9.652 1.00 97.19 197 ARG A CA 1
ATOM 1535 C C . ARG A 1 197 ? 10.520 -7.756 -10.656 1.00 97.19 197 ARG A C 1
ATOM 1537 O O . ARG A 1 197 ? 11.099 -8.817 -10.887 1.00 97.19 197 ARG A O 1
ATOM 1544 N N . GLY A 1 198 ? 10.809 -6.613 -11.259 1.00 95.94 198 GLY A N 1
ATOM 1545 C CA . GLY A 1 198 ? 11.866 -6.445 -12.244 1.00 95.94 198 GLY A CA 1
ATOM 1546 C C . GLY A 1 198 ? 13.056 -5.685 -11.671 1.00 95.94 198 GLY A C 1
ATOM 1547 O O . GLY A 1 198 ? 12.896 -4.804 -10.824 1.00 95.94 198 GLY A O 1
ATOM 1548 N N . SER A 1 199 ? 14.255 -5.982 -12.161 1.00 95.25 199 SER A N 1
ATOM 1549 C CA . SER A 1 199 ? 15.408 -5.107 -11.982 1.00 95.25 199 SER A CA 1
ATOM 1550 C C . SER A 1 199 ? 16.193 -4.929 -13.272 1.00 95.25 199 SER A C 1
ATOM 1552 O O . SER A 1 199 ? 16.338 -5.860 -14.066 1.00 95.25 199 SER A O 1
ATOM 1554 N N . LEU A 1 200 ? 16.707 -3.717 -13.460 1.00 94.00 200 LEU A N 1
ATOM 1555 C CA . LEU A 1 200 ? 17.575 -3.346 -14.568 1.00 94.00 200 LEU A CA 1
ATOM 1556 C C . LEU A 1 200 ? 18.781 -2.594 -14.014 1.00 94.00 200 LEU A C 1
ATOM 1558 O O . LEU A 1 200 ? 18.661 -1.476 -13.517 1.00 94.00 200 LEU A O 1
ATOM 1562 N N . GLY A 1 201 ? 19.949 -3.223 -14.092 1.00 89.50 201 GLY A N 1
ATOM 1563 C CA . GLY A 1 201 ? 21.229 -2.615 -13.748 1.00 89.50 201 GLY A CA 1
ATOM 1564 C C . GLY A 1 201 ? 22.111 -2.473 -14.978 1.00 89.50 201 GLY A C 1
ATOM 1565 O O . GLY A 1 201 ? 22.164 -3.372 -15.818 1.00 89.50 201 GLY A O 1
ATOM 1566 N N . ARG A 1 202 ? 22.848 -1.366 -15.083 1.00 82.75 202 ARG A N 1
ATOM 1567 C CA . ARG A 1 202 ? 23.880 -1.205 -16.114 1.00 82.75 202 ARG A CA 1
ATOM 1568 C C . ARG A 1 202 ? 25.258 -1.294 -15.471 1.00 82.75 202 ARG A C 1
ATOM 1570 O O . ARG A 1 202 ? 25.619 -0.434 -14.672 1.00 82.75 202 ARG A O 1
ATOM 1577 N N . ARG A 1 203 ? 26.025 -2.329 -15.824 1.00 75.69 203 ARG A N 1
ATOM 1578 C CA . ARG A 1 203 ? 27.438 -2.463 -15.440 1.00 75.69 203 ARG A CA 1
ATOM 1579 C C . ARG A 1 203 ? 28.292 -2.352 -16.693 1.00 75.69 203 ARG A C 1
ATOM 1581 O O . ARG A 1 203 ? 28.244 -3.240 -17.540 1.00 75.69 203 ARG A O 1
ATOM 1588 N N . PHE A 1 204 ? 29.068 -1.275 -16.803 1.00 75.50 204 PHE A N 1
ATOM 1589 C CA . PHE A 1 204 ? 29.820 -0.955 -18.022 1.00 75.50 204 PHE A CA 1
ATOM 1590 C C . PHE A 1 204 ? 28.882 -0.949 -19.250 1.00 75.50 204 PHE A C 1
ATOM 1592 O O . PHE A 1 204 ? 27.931 -0.167 -19.267 1.00 75.50 204 PHE A O 1
ATOM 1599 N N . GLU A 1 205 ? 29.092 -1.836 -20.228 1.00 72.75 205 GLU A N 1
ATOM 1600 C CA . GLU A 1 205 ? 28.238 -1.995 -21.419 1.00 72.75 205 GLU A CA 1
ATOM 1601 C C . GLU A 1 205 ? 27.225 -3.153 -21.325 1.00 72.75 205 GLU A C 1
ATOM 1603 O O . GLU A 1 205 ? 26.434 -3.362 -22.242 1.00 72.75 205 GLU A O 1
ATOM 1608 N N . VAL A 1 206 ? 27.197 -3.903 -20.218 1.00 81.56 206 VAL A N 1
ATOM 1609 C CA . VAL A 1 206 ? 26.293 -5.051 -20.056 1.00 81.56 206 VAL A CA 1
ATOM 1610 C C . VAL A 1 206 ? 25.051 -4.641 -19.264 1.00 81.56 206 VAL A C 1
ATOM 1612 O O . VAL A 1 206 ? 25.139 -4.144 -18.135 1.00 81.56 206 VAL A O 1
ATOM 1615 N N . LYS A 1 207 ? 23.872 -4.875 -19.855 1.00 86.25 207 LYS A N 1
ATOM 1616 C CA . LYS A 1 207 ? 22.574 -4.752 -19.178 1.00 86.25 207 LYS A CA 1
ATOM 1617 C C . LYS A 1 207 ? 22.282 -6.025 -18.382 1.00 86.25 207 LYS A C 1
ATOM 1619 O O . LYS A 1 207 ? 22.213 -7.116 -18.941 1.00 86.25 207 LYS A O 1
ATOM 1624 N N . LEU A 1 208 ? 22.086 -5.877 -17.078 1.00 89.31 208 LEU A N 1
ATOM 1625 C CA . LEU A 1 208 ? 21.657 -6.941 -16.179 1.00 89.31 208 LEU A CA 1
ATOM 1626 C C . LEU A 1 208 ? 20.162 -6.784 -15.928 1.00 89.31 208 LEU A C 1
ATOM 1628 O O . LEU A 1 208 ? 19.750 -5.906 -15.175 1.00 89.31 208 LEU A O 1
ATOM 1632 N N . VAL A 1 209 ? 19.370 -7.634 -16.575 1.00 93.19 209 VAL A N 1
ATOM 1633 C CA . VAL A 1 209 ? 17.916 -7.689 -16.388 1.00 93.19 209 VAL A CA 1
ATOM 1634 C C . VAL A 1 209 ? 17.590 -8.879 -15.485 1.00 93.19 209 VAL A C 1
ATOM 1636 O O . VAL A 1 209 ? 18.144 -9.963 -15.676 1.00 93.19 209 VAL A O 1
ATOM 1639 N N . ASN A 1 210 ? 16.703 -8.708 -14.516 1.00 94.31 210 ASN A N 1
ATOM 1640 C CA . ASN A 1 210 ? 16.136 -9.805 -13.735 1.00 94.31 210 ASN A CA 1
ATOM 1641 C C . ASN A 1 210 ? 14.628 -9.607 -13.609 1.00 94.31 210 ASN A C 1
ATOM 1643 O O . ASN A 1 210 ? 14.167 -8.470 -13.519 1.00 94.31 210 ASN A O 1
ATOM 1647 N N . ILE A 1 211 ? 13.866 -10.697 -13.599 1.00 95.75 211 ILE A N 1
ATOM 1648 C CA . ILE A 1 211 ? 12.414 -10.641 -13.454 1.00 95.75 211 ILE A CA 1
ATOM 1649 C C . ILE A 1 211 ? 11.885 -11.874 -12.730 1.00 95.75 211 ILE A C 1
ATOM 1651 O O . ILE A 1 211 ? 12.298 -12.996 -13.006 1.00 95.75 211 ILE A O 1
ATOM 1655 N N . ASN A 1 212 ? 10.952 -11.643 -11.810 1.00 95.94 212 ASN A N 1
ATOM 1656 C CA . ASN A 1 212 ? 10.146 -12.673 -11.169 1.00 95.94 212 ASN A CA 1
ATOM 1657 C C . ASN A 1 212 ? 8.683 -12.221 -11.113 1.00 95.94 212 ASN A C 1
ATOM 1659 O O . ASN A 1 212 ? 8.425 -11.107 -10.664 1.00 95.94 212 ASN A O 1
ATOM 1663 N N . CYS A 1 213 ? 7.742 -13.071 -11.519 1.00 94.44 213 CYS A N 1
ATOM 1664 C CA . CYS A 1 213 ? 6.313 -12.753 -11.523 1.00 94.44 213 CYS A CA 1
ATOM 1665 C C . CYS A 1 213 ? 5.522 -13.726 -10.644 1.00 94.44 213 CYS A C 1
ATOM 1667 O O . CYS A 1 213 ? 5.672 -14.940 -10.760 1.00 94.44 213 CYS A O 1
ATOM 1669 N N . ASP A 1 214 ? 4.653 -13.175 -9.797 1.00 93.62 214 ASP A N 1
ATOM 1670 C CA . ASP A 1 214 ? 3.752 -13.898 -8.906 1.00 93.62 214 ASP A CA 1
ATOM 1671 C C . ASP A 1 214 ? 2.299 -13.696 -9.371 1.00 93.62 214 ASP A C 1
ATOM 1673 O O . ASP A 1 214 ? 1.767 -12.583 -9.356 1.00 93.62 214 ASP A O 1
ATOM 1677 N N . PHE A 1 215 ? 1.634 -14.780 -9.777 1.00 91.19 215 PHE A N 1
ATOM 1678 C CA . PHE A 1 215 ? 0.252 -14.735 -10.265 1.00 91.19 215 PHE A CA 1
ATOM 1679 C C . PHE A 1 215 ? -0.770 -14.806 -9.134 1.00 91.19 215 PHE A C 1
ATOM 1681 O O . PHE A 1 215 ? -0.659 -15.614 -8.202 1.00 91.19 215 PHE A O 1
ATOM 1688 N N . PHE A 1 216 ? -1.814 -13.986 -9.241 1.00 88.94 216 PHE A N 1
ATOM 1689 C CA . PHE A 1 216 ? -2.901 -13.959 -8.280 1.00 88.94 216 PHE A CA 1
ATOM 1690 C C . PHE A 1 216 ? -3.741 -15.222 -8.414 1.00 88.94 216 PHE A C 1
ATOM 1692 O O . PHE A 1 216 ? -4.521 -15.411 -9.344 1.00 88.94 216 PHE A O 1
ATOM 1699 N N . LYS A 1 217 ? -3.619 -16.101 -7.424 1.00 81.44 217 LYS A N 1
ATOM 1700 C CA . LYS A 1 217 ? -4.541 -17.220 -7.276 1.00 81.44 217 LYS A CA 1
ATOM 1701 C C . LYS A 1 217 ? -5.809 -16.684 -6.639 1.00 81.44 217 LYS A C 1
ATOM 1703 O O . LYS A 1 217 ? -5.751 -16.042 -5.588 1.00 81.44 217 LYS A O 1
ATOM 1708 N N . SER A 1 218 ? -6.965 -16.999 -7.224 1.00 64.81 218 SER A N 1
ATOM 1709 C CA . SER A 1 218 ? -8.208 -16.878 -6.467 1.00 64.81 218 SER A CA 1
ATOM 1710 C C . SER A 1 218 ? -8.011 -17.638 -5.153 1.00 64.81 218 SER A C 1
ATOM 1712 O O . SER A 1 218 ? -7.513 -18.768 -5.157 1.00 64.81 218 SER A O 1
ATOM 1714 N N . GLN A 1 219 ? -8.346 -17.024 -4.016 1.00 52.50 219 GLN A N 1
ATOM 1715 C CA . GLN A 1 219 ? -8.462 -17.761 -2.762 1.00 52.50 219 GLN A CA 1
ATOM 1716 C C . GLN A 1 219 ? -9.667 -18.705 -2.899 1.00 52.50 219 GLN A C 1
ATOM 1718 O O . GLN A 1 219 ? -10.744 -18.475 -2.346 1.00 52.50 219 GLN A O 1
ATOM 1723 N N . ALA A 1 220 ? -9.513 -19.774 -3.686 1.00 39.84 220 ALA A N 1
ATOM 1724 C CA . ALA A 1 220 ? -10.360 -20.938 -3.593 1.00 39.84 220 ALA A CA 1
ATOM 1725 C C . ALA A 1 220 ? -10.301 -21.355 -2.127 1.00 39.84 220 ALA A C 1
ATOM 1727 O O . ALA A 1 220 ? -9.216 -21.478 -1.559 1.00 39.84 220 ALA A O 1
ATOM 1728 N N . LEU A 1 221 ? -11.474 -21.473 -1.502 1.00 31.22 221 LEU A N 1
ATOM 1729 C CA . LEU A 1 221 ? -11.624 -21.920 -0.123 1.00 31.22 221 LEU A CA 1
ATOM 1730 C C . LEU A 1 221 ? -10.696 -23.119 0.103 1.00 31.22 221 LEU A C 1
ATOM 1732 O O . LEU A 1 221 ? -11.024 -24.214 -0.335 1.00 31.22 221 LEU A O 1
ATOM 1736 N N . ILE A 1 222 ? -9.556 -22.920 0.765 1.00 26.81 222 ILE A N 1
ATOM 1737 C CA . ILE A 1 222 ? -8.716 -24.024 1.217 1.00 26.81 222 ILE A CA 1
ATOM 1738 C C . ILE A 1 222 ? -9.541 -24.731 2.301 1.00 26.81 222 ILE A C 1
ATOM 1740 O O . ILE A 1 222 ? -9.802 -24.126 3.353 1.00 26.81 222 ILE A O 1
ATOM 1744 N N . PRO A 1 223 ? -10.024 -25.969 2.088 1.00 36.09 223 PRO A N 1
ATOM 1745 C CA . PRO A 1 223 ? -10.685 -26.724 3.133 1.00 36.09 223 PRO A CA 1
ATOM 1746 C C . PRO A 1 223 ? -9.583 -27.310 4.020 1.00 36.09 223 PRO A C 1
ATOM 1748 O O . PRO A 1 223 ? -8.899 -28.254 3.643 1.00 36.09 223 PRO A O 1
ATOM 1751 N N . GLY A 1 224 ? -9.406 -26.720 5.203 1.00 38.16 224 GLY A N 1
ATOM 1752 C CA . GLY A 1 224 ? -8.454 -27.168 6.227 1.00 38.16 224 GLY A CA 1
ATOM 1753 C C . GLY A 1 224 ? -7.205 -26.286 6.241 1.00 38.16 224 GLY A C 1
ATOM 1754 O O . GLY A 1 224 ? -6.361 -26.374 5.368 1.00 38.16 224 GLY A O 1
ATOM 1755 N N . LYS A 1 225 ? -7.016 -25.363 7.183 1.00 31.19 225 LYS A N 1
ATOM 1756 C CA . LYS A 1 225 ? -7.278 -25.433 8.623 1.00 31.19 225 LYS A CA 1
ATOM 1757 C C . LYS A 1 225 ? -8.085 -24.208 9.070 1.00 31.19 225 LYS A C 1
ATOM 1759 O O . LYS A 1 225 ? -7.530 -23.150 9.331 1.00 31.19 225 LYS A O 1
ATOM 1764 N N . ARG A 1 226 ? -9.408 -24.355 9.184 1.00 33.84 226 ARG A N 1
ATOM 1765 C CA . ARG A 1 226 ? -10.273 -23.395 9.887 1.00 33.84 226 ARG A CA 1
ATOM 1766 C C . ARG A 1 226 ? -10.566 -23.931 11.288 1.00 33.84 226 ARG A C 1
ATOM 1768 O O . ARG A 1 226 ? -11.382 -24.830 11.444 1.00 33.84 226 ARG A O 1
ATOM 1775 N N . LYS A 1 227 ? -9.938 -23.354 12.308 1.00 37.78 227 LYS A N 1
ATOM 1776 C CA . LYS A 1 227 ? -10.631 -23.050 13.568 1.00 37.78 227 LYS A CA 1
ATOM 1777 C C . LYS A 1 227 ? -10.872 -21.543 13.433 1.00 37.78 227 LYS A C 1
ATOM 1779 O O . LYS A 1 227 ? -9.918 -20.799 13.5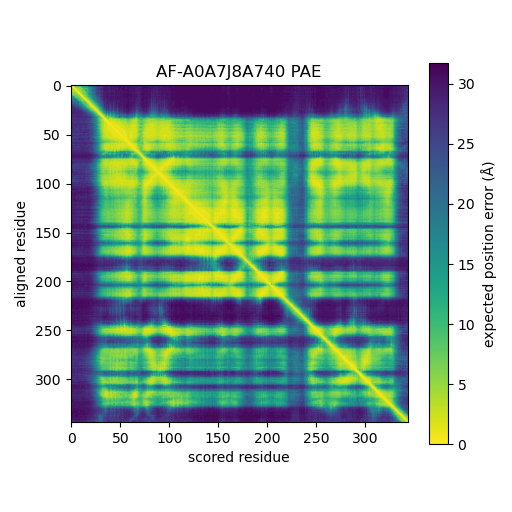42 1.00 37.78 227 LYS A O 1
ATOM 1784 N N . PHE A 1 228 ? -11.980 -21.020 12.924 1.00 32.59 228 PHE A N 1
ATOM 1785 C CA . PHE A 1 228 ? -13.381 -21.215 13.270 1.00 32.59 228 PHE A CA 1
ATOM 1786 C C . PHE A 1 228 ? -14.258 -21.042 12.010 1.00 32.59 228 PHE A C 1
ATOM 1788 O O . PHE A 1 228 ? -13.870 -20.382 11.045 1.00 32.59 228 PHE A O 1
ATOM 1795 N N . ALA A 1 229 ? -15.435 -21.667 11.984 1.00 27.12 229 ALA A N 1
ATOM 1796 C CA . ALA A 1 229 ? -16.325 -21.651 10.826 1.00 27.12 229 ALA A CA 1
ATOM 1797 C C . ALA A 1 229 ? -17.094 -20.321 10.696 1.00 27.12 229 ALA A C 1
ATOM 1799 O O . ALA A 1 229 ? -18.052 -20.078 11.425 1.00 27.12 229 ALA A O 1
ATOM 1800 N N . VAL A 1 230 ? -16.724 -19.504 9.706 1.00 32.50 230 VAL A N 1
ATOM 1801 C CA . VAL A 1 230 ? -17.622 -18.511 9.094 1.00 32.50 230 VAL A CA 1
ATOM 1802 C C . VAL A 1 230 ? -18.578 -19.270 8.168 1.00 32.50 230 VAL A C 1
ATOM 1804 O O . VAL A 1 230 ? -18.140 -19.907 7.204 1.00 32.50 230 VAL A O 1
ATOM 1807 N N . TYR A 1 231 ? -19.876 -19.257 8.479 1.00 30.50 231 TYR A N 1
ATOM 1808 C CA . TYR A 1 231 ? -20.905 -19.915 7.669 1.00 30.50 231 TYR A CA 1
ATOM 1809 C C . TYR A 1 231 ? -21.048 -19.224 6.305 1.00 30.50 231 TYR A C 1
ATOM 1811 O O . TYR A 1 231 ? -21.390 -18.046 6.212 1.00 30.50 231 TYR A O 1
ATOM 1819 N N . ARG A 1 232 ? -20.811 -19.988 5.233 1.00 32.50 232 ARG A N 1
ATOM 1820 C CA . ARG A 1 232 ? -21.038 -19.594 3.836 1.00 32.50 232 ARG A CA 1
ATOM 1821 C C . ARG A 1 232 ? -22.523 -19.807 3.498 1.00 32.50 232 ARG A C 1
ATOM 1823 O O . ARG A 1 232 ? -23.057 -20.891 3.725 1.00 32.50 232 ARG A O 1
ATOM 1830 N N . ARG A 1 233 ? -23.188 -18.776 2.960 1.00 34.56 233 ARG A N 1
ATOM 1831 C CA . ARG A 1 233 ? -24.549 -18.833 2.390 1.00 34.56 233 ARG A CA 1
ATOM 1832 C C . ARG A 1 233 ? -24.582 -19.827 1.220 1.00 34.56 233 ARG A C 1
ATOM 1834 O O . ARG A 1 233 ? -23.926 -19.584 0.215 1.00 34.56 233 ARG A O 1
ATOM 1841 N N . ASN A 1 234 ? -25.405 -20.869 1.315 1.00 33.00 234 ASN A N 1
ATOM 1842 C CA . ASN A 1 234 ? -25.895 -21.626 0.162 1.00 33.00 234 ASN A CA 1
ATOM 1843 C C . ASN A 1 234 ? -27.398 -21.352 0.007 1.00 33.00 234 ASN A C 1
ATOM 1845 O O . ASN A 1 234 ? -28.186 -21.898 0.777 1.00 33.00 234 ASN A O 1
ATOM 1849 N N . LYS A 1 235 ? -27.787 -20.509 -0.962 1.00 29.61 235 LYS A N 1
ATOM 1850 C CA . LYS A 1 235 ? -29.069 -20.572 -1.700 1.00 29.61 235 LYS A CA 1
ATOM 1851 C C . LYS A 1 235 ? -29.114 -19.515 -2.821 1.00 29.61 235 LYS A C 1
ATOM 1853 O O . LYS A 1 235 ? -28.618 -18.407 -2.648 1.00 29.61 235 LYS A O 1
ATOM 1858 N N . LYS A 1 236 ? -29.693 -19.915 -3.963 1.00 26.09 236 LYS A N 1
ATOM 1859 C CA . LYS A 1 236 ? -30.000 -19.129 -5.181 1.00 26.09 236 LYS A CA 1
ATOM 1860 C C . LYS A 1 236 ? -30.955 -17.940 -4.891 1.00 26.09 236 LYS A C 1
ATOM 1862 O O . LYS A 1 236 ? -31.538 -17.909 -3.809 1.00 26.09 236 LYS A O 1
ATOM 1867 N N . PRO A 1 237 ? -31.086 -16.960 -5.812 1.00 37.81 237 PRO A N 1
ATOM 1868 C CA . PRO A 1 237 ? -31.277 -15.551 -5.480 1.00 37.81 237 PRO A CA 1
ATOM 1869 C C . PRO A 1 237 ? -32.706 -15.238 -5.033 1.00 37.81 237 PRO A C 1
ATOM 1871 O O . PRO A 1 237 ? -33.629 -15.175 -5.836 1.00 37.81 237 PRO A O 1
ATOM 1874 N N . ALA A 1 238 ? -32.856 -14.969 -3.743 1.00 24.94 238 ALA A N 1
ATOM 1875 C CA . ALA A 1 238 ? -33.808 -13.985 -3.253 1.00 24.94 238 ALA A CA 1
ATOM 1876 C C . ALA A 1 238 ? -32.961 -12.821 -2.730 1.00 24.94 238 ALA A C 1
ATOM 1878 O O . ALA A 1 238 ? -31.946 -13.075 -2.074 1.00 24.94 238 ALA A O 1
ATOM 1879 N N . GLN A 1 239 ? -33.324 -11.590 -3.109 1.00 31.47 239 GLN A N 1
ATOM 1880 C CA . GLN A 1 239 ? -32.622 -10.341 -2.790 1.00 31.47 239 GLN A CA 1
ATOM 1881 C C . GLN A 1 239 ? -31.922 -10.414 -1.432 1.00 31.47 239 GLN A C 1
ATOM 1883 O O . GLN A 1 239 ? -32.550 -10.602 -0.390 1.00 31.47 239 GLN A O 1
ATOM 1888 N N . ALA A 1 240 ? -30.591 -10.339 -1.469 1.00 26.89 240 ALA A N 1
ATOM 1889 C CA . ALA A 1 240 ? -29.792 -10.343 -0.262 1.00 26.89 240 ALA A CA 1
ATOM 1890 C C . ALA A 1 240 ? -30.173 -9.108 0.576 1.00 26.89 240 ALA A C 1
ATOM 1892 O O . ALA A 1 240 ? -30.173 -8.009 0.021 1.00 26.89 240 ALA A O 1
ATOM 1893 N N . PRO A 1 241 ? -30.459 -9.253 1.885 1.00 35.00 241 PRO A N 1
ATOM 1894 C CA . PRO A 1 241 ? -30.536 -8.101 2.771 1.00 35.00 241 PRO A CA 1
ATOM 1895 C C . PRO A 1 241 ? -29.197 -7.367 2.682 1.00 35.00 241 PRO A C 1
ATOM 1897 O O . PRO A 1 241 ? -28.140 -8.016 2.683 1.00 35.00 241 PRO A O 1
ATOM 1900 N N . SER A 1 242 ? -29.277 -6.049 2.509 1.00 36.94 242 SER A N 1
ATOM 1901 C CA . SER A 1 242 ? -28.158 -5.129 2.324 1.00 36.94 242 SER A CA 1
ATOM 1902 C C . SER A 1 242 ? -27.041 -5.462 3.306 1.00 36.94 242 SER A C 1
ATOM 1904 O O . SER A 1 242 ? -27.207 -5.340 4.517 1.00 36.94 242 SER A O 1
ATOM 1906 N N . LYS A 1 243 ? -25.896 -5.927 2.794 1.00 46.97 243 LYS A N 1
ATOM 1907 C CA . LYS A 1 243 ? -24.663 -5.892 3.582 1.00 46.97 243 LYS A CA 1
ATOM 1908 C C . LYS A 1 243 ? -24.428 -4.423 3.925 1.00 46.97 243 LYS A C 1
ATOM 1910 O O . LYS A 1 243 ? -24.455 -3.604 3.007 1.00 46.97 243 LYS A O 1
ATOM 1915 N N . ALA A 1 244 ? -24.237 -4.097 5.200 1.00 54.94 244 ALA A N 1
ATOM 1916 C CA . ALA A 1 244 ? -23.769 -2.768 5.560 1.00 54.94 244 ALA A CA 1
ATOM 1917 C C . ALA A 1 244 ? -22.464 -2.489 4.809 1.00 54.94 244 ALA A C 1
ATOM 1919 O O . ALA A 1 244 ? -21.586 -3.353 4.718 1.00 54.94 244 ALA A O 1
ATOM 1920 N N . VAL A 1 245 ? -22.408 -1.316 4.191 1.00 58.41 245 VAL A N 1
ATOM 1921 C CA . VAL A 1 245 ? -21.237 -0.833 3.471 1.00 58.41 245 VAL A CA 1
ATOM 1922 C C . VAL A 1 245 ? -20.192 -0.491 4.527 1.00 58.41 245 VAL A C 1
ATOM 1924 O O . VAL A 1 245 ? -20.438 0.357 5.379 1.00 58.41 245 VAL A O 1
ATOM 1927 N N . LEU A 1 246 ? -19.059 -1.189 4.495 1.00 73.62 246 LEU A N 1
ATOM 1928 C CA . LEU A 1 246 ? -17.871 -0.807 5.250 1.00 73.62 246 LEU A CA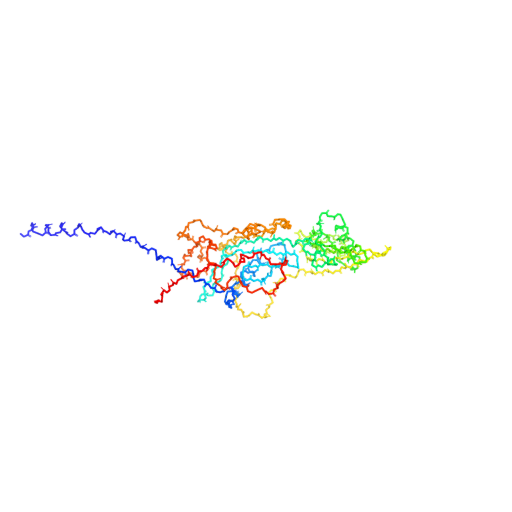 1
ATOM 1929 C C . LEU A 1 246 ? -17.432 0.573 4.747 1.00 73.62 246 LEU A C 1
ATOM 1931 O O . LEU A 1 246 ? -17.196 0.734 3.551 1.00 73.62 246 LEU A O 1
ATOM 1935 N N . ASN A 1 247 ? -17.386 1.569 5.631 1.00 79.88 247 ASN A N 1
ATOM 1936 C CA . ASN A 1 247 ? -16.972 2.921 5.269 1.00 79.88 247 ASN A CA 1
ATOM 1937 C C . ASN A 1 247 ? -15.504 3.116 5.652 1.00 79.88 247 ASN A C 1
ATOM 1939 O O . ASN A 1 247 ? -15.201 3.356 6.823 1.00 79.88 247 ASN A O 1
ATOM 1943 N N . GLY A 1 248 ? -14.590 2.991 4.693 1.00 85.31 248 GLY A N 1
ATOM 1944 C CA . GLY A 1 248 ? -13.190 3.266 4.972 1.00 85.31 248 GLY A CA 1
ATOM 1945 C C . GLY A 1 248 ? -12.350 3.669 3.777 1.00 85.31 248 GLY A C 1
ATOM 1946 O O . GLY A 1 248 ? -12.740 3.505 2.621 1.00 85.31 248 GLY A O 1
ATOM 1947 N N . SER A 1 249 ? -11.201 4.262 4.089 1.00 87.62 249 SER A N 1
ATOM 1948 C CA . SER A 1 249 ? -10.248 4.773 3.108 1.00 87.62 249 SER A CA 1
ATOM 1949 C C . SER A 1 249 ? -8.812 4.624 3.586 1.00 87.62 249 SER A C 1
ATOM 1951 O O . SER A 1 249 ? -8.526 4.725 4.779 1.00 87.62 249 SER A O 1
ATOM 1953 N N . VAL A 1 250 ? -7.900 4.458 2.632 1.00 88.31 250 VAL A N 1
ATOM 1954 C CA . VAL A 1 250 ? -6.458 4.583 2.849 1.00 88.31 250 VAL A CA 1
ATOM 1955 C C . VAL A 1 250 ? -5.951 5.733 1.995 1.00 88.31 250 VAL A C 1
ATOM 1957 O O . VAL A 1 250 ? -6.158 5.754 0.783 1.00 88.31 250 VAL A O 1
ATOM 1960 N N . GLN A 1 251 ? -5.319 6.702 2.642 1.00 90.50 251 GLN A N 1
ATOM 1961 C CA . GLN A 1 251 ? -4.790 7.908 2.026 1.00 90.50 251 GLN A CA 1
ATOM 1962 C C . GLN A 1 251 ? -3.266 7.843 2.027 1.00 90.50 251 GLN A C 1
ATOM 1964 O O . GLN A 1 251 ? -2.650 7.565 3.055 1.00 90.50 251 GLN A O 1
ATOM 1969 N N . TYR A 1 252 ? -2.660 8.120 0.875 1.00 86.19 252 TYR A N 1
ATOM 1970 C CA . TYR A 1 252 ? -1.211 8.209 0.724 1.00 86.19 252 TYR A CA 1
ATOM 1971 C C . TYR A 1 252 ? -0.817 9.682 0.630 1.00 86.19 252 TYR A C 1
ATOM 1973 O O . TYR A 1 252 ? -1.197 10.369 -0.319 1.00 86.19 252 TYR A O 1
ATOM 1981 N N . LEU A 1 253 ? -0.071 10.163 1.619 1.00 88.50 253 LEU A N 1
ATOM 1982 C CA . LEU A 1 253 ? 0.482 11.512 1.644 1.00 88.50 253 LEU A CA 1
ATOM 1983 C C . LEU A 1 253 ? 1.949 11.508 1.178 1.00 88.50 253 LEU A C 1
ATOM 1985 O O . LEU A 1 253 ? 2.620 10.472 1.251 1.00 88.50 253 LEU A O 1
ATOM 1989 N N . PRO A 1 254 ? 2.468 12.655 0.704 1.00 86.44 254 PRO A N 1
ATOM 1990 C CA . PRO A 1 254 ? 3.878 12.799 0.362 1.00 86.44 254 PRO A CA 1
ATOM 1991 C C . PRO A 1 254 ? 4.819 12.571 1.552 1.00 86.44 254 PRO A C 1
ATOM 1993 O O . PRO A 1 254 ? 4.415 12.560 2.720 1.00 86.44 254 PRO A O 1
ATOM 1996 N N . GLU A 1 255 ? 6.100 12.421 1.225 1.00 83.44 255 GLU A N 1
ATOM 1997 C CA . GLU A 1 255 ? 7.207 12.417 2.181 1.00 83.44 255 GLU A CA 1
ATOM 1998 C C . GLU A 1 255 ? 7.124 13.623 3.136 1.00 83.44 255 GLU A C 1
ATOM 2000 O O . GLU A 1 255 ? 6.729 14.711 2.724 1.00 83.44 255 GLU A O 1
ATOM 2005 N N . LEU A 1 256 ? 7.445 13.415 4.416 1.00 79.00 256 LEU A N 1
ATOM 2006 C CA . LEU A 1 256 ? 7.614 14.513 5.374 1.00 79.00 256 LEU A CA 1
ATOM 2007 C C . LEU A 1 256 ? 9.009 15.104 5.199 1.00 79.00 256 LEU A C 1
ATOM 2009 O O . LEU A 1 256 ? 9.995 14.374 5.351 1.00 79.00 256 LEU A O 1
ATOM 2013 N N . ASP A 1 257 ? 9.086 16.406 4.936 1.00 65.56 257 ASP A N 1
ATOM 2014 C CA . ASP A 1 257 ? 10.363 17.105 4.856 1.00 65.56 257 ASP A CA 1
ATOM 2015 C C . ASP A 1 257 ? 11.039 17.139 6.236 1.00 65.56 257 ASP A C 1
ATOM 2017 O O . ASP A 1 257 ? 10.398 17.273 7.283 1.00 65.56 257 ASP A O 1
ATOM 2021 N N . ASP A 1 258 ? 12.369 17.011 6.262 1.00 56.91 258 ASP A N 1
ATOM 2022 C CA . ASP A 1 258 ? 13.125 16.916 7.519 1.00 56.91 258 ASP A CA 1
ATOM 2023 C C . ASP A 1 258 ? 12.951 18.168 8.403 1.00 56.91 258 ASP A C 1
ATOM 2025 O O . ASP A 1 258 ? 12.960 18.045 9.630 1.00 56.91 258 ASP A O 1
ATOM 2029 N N . ALA A 1 259 ? 12.722 19.338 7.789 1.00 51.69 259 ALA A N 1
ATOM 2030 C CA . ALA A 1 259 ? 12.428 20.603 8.467 1.00 51.69 259 ALA A CA 1
ATOM 2031 C C . ALA A 1 259 ? 11.047 20.620 9.149 1.00 51.69 259 ALA A C 1
ATOM 2033 O O . ALA A 1 259 ? 10.894 21.239 10.195 1.00 51.69 259 ALA A O 1
ATOM 2034 N N . GLU A 1 260 ? 10.065 19.901 8.600 1.00 50.06 260 GLU A N 1
ATOM 2035 C CA . GLU A 1 260 ? 8.738 19.733 9.203 1.00 50.06 260 GLU A CA 1
ATOM 2036 C C . GLU A 1 260 ? 8.776 18.674 10.321 1.00 50.06 260 GLU A C 1
ATOM 2038 O O . GLU A 1 260 ? 8.089 18.774 11.330 1.00 50.06 260 GLU A O 1
ATOM 2043 N N . SER A 1 261 ? 9.647 17.668 10.214 1.00 50.75 261 SER A N 1
ATOM 2044 C CA . SER A 1 261 ? 9.658 16.539 11.154 1.00 50.75 261 SER A CA 1
ATOM 2045 C C . SER A 1 261 ? 10.147 16.840 12.583 1.00 50.75 261 SER A C 1
ATOM 2047 O O . SER A 1 261 ? 10.015 15.972 13.446 1.00 50.75 261 SER A O 1
ATOM 2049 N N . GLN A 1 262 ? 10.722 18.023 12.838 1.00 48.91 262 GLN A N 1
ATOM 2050 C CA . GLN A 1 262 ? 11.212 18.429 14.166 1.00 48.91 262 GLN A CA 1
ATOM 2051 C C . GLN A 1 262 ? 10.221 19.307 14.953 1.00 48.91 262 GLN A C 1
ATOM 2053 O O . GLN A 1 262 ? 10.389 19.437 16.164 1.00 48.91 262 GLN A O 1
ATOM 2058 N N . GLU A 1 263 ? 9.188 19.859 14.304 1.00 48.16 263 GLU A N 1
ATOM 2059 C CA . GLU A 1 263 ? 8.221 20.785 14.927 1.00 48.16 263 GLU A CA 1
ATOM 2060 C C . GLU A 1 263 ? 6.745 20.401 14.717 1.00 48.16 263 GLU A C 1
ATOM 2062 O O . GLU A 1 263 ? 5.876 20.985 15.360 1.00 48.16 263 GLU A O 1
ATOM 2067 N N . VAL A 1 264 ? 6.446 19.426 13.855 1.00 51.03 264 VAL A N 1
ATOM 2068 C CA . VAL A 1 264 ? 5.067 19.032 13.535 1.00 51.03 264 VAL A CA 1
ATOM 2069 C C . VAL A 1 264 ? 4.494 18.109 14.612 1.00 51.03 264 VAL A C 1
ATOM 2071 O O . VAL A 1 264 ? 5.089 17.085 14.965 1.00 51.03 264 VAL A O 1
ATOM 2074 N N . ASP A 1 265 ? 3.320 18.483 15.121 1.00 57.91 265 ASP A N 1
ATOM 2075 C CA . ASP A 1 265 ? 2.519 17.693 16.057 1.00 57.91 265 ASP A CA 1
ATOM 2076 C C . ASP A 1 265 ? 2.293 16.274 15.480 1.00 57.91 265 ASP A C 1
ATOM 2078 O O . ASP A 1 265 ? 2.016 16.138 14.282 1.00 57.91 265 ASP A O 1
ATOM 2082 N N . PRO A 1 266 ? 2.429 15.179 16.253 1.00 56.81 266 PRO A N 1
ATOM 2083 C CA . PRO A 1 266 ? 2.084 13.840 15.776 1.00 56.81 266 PRO A CA 1
ATOM 2084 C C . PRO A 1 266 ? 0.698 13.731 15.111 1.00 56.81 266 PRO A C 1
ATOM 2086 O O . PRO A 1 266 ? 0.570 12.946 14.163 1.00 56.81 266 PRO A O 1
ATOM 2089 N N . GLU A 1 267 ? -0.295 14.540 15.513 1.00 59.16 267 GLU A N 1
ATOM 2090 C CA . GLU A 1 267 ? -1.600 14.612 14.828 1.00 59.16 267 GLU A CA 1
ATOM 2091 C C . GLU A 1 267 ? -1.526 15.254 13.426 1.00 59.16 267 GLU A C 1
ATOM 2093 O O . GLU A 1 267 ? -2.296 14.897 12.532 1.00 59.16 267 GLU A O 1
ATOM 2098 N N . GLU A 1 268 ? -0.573 16.157 13.189 1.00 63.91 268 GLU A N 1
ATOM 2099 C CA . GLU A 1 268 ? -0.337 16.812 11.896 1.00 63.91 268 GLU A CA 1
ATOM 2100 C C . GLU A 1 268 ? 0.548 15.969 10.958 1.00 63.91 268 GLU A C 1
ATOM 2102 O O . GLU A 1 268 ? 0.408 16.027 9.731 1.00 63.91 268 GLU A O 1
ATOM 2107 N N . ALA A 1 269 ? 1.434 15.129 11.506 1.00 72.06 269 ALA A N 1
ATOM 2108 C CA . ALA A 1 269 ? 2.279 14.237 10.709 1.00 72.06 269 ALA A CA 1
ATOM 2109 C C . ALA A 1 269 ? 1.440 13.181 9.965 1.00 72.06 269 ALA A C 1
ATOM 2111 O O . ALA A 1 269 ? 1.663 12.909 8.776 1.00 72.06 269 ALA A O 1
ATOM 2112 N N . PHE A 1 270 ? 0.442 12.619 10.652 1.00 79.25 270 PHE A N 1
ATOM 2113 C CA . PHE A 1 270 ? -0.493 11.630 10.119 1.00 79.25 270 PHE A CA 1
ATOM 2114 C C . PHE A 1 270 ? -1.933 12.009 10.488 1.00 79.25 270 PHE A C 1
ATOM 2116 O O . PHE A 1 270 ? -2.509 11.402 11.390 1.00 79.25 270 PHE A O 1
ATOM 2123 N N . PRO A 1 271 ? -2.552 12.970 9.778 1.00 83.19 271 PRO A N 1
ATOM 2124 C CA . PRO A 1 271 ? -3.912 13.388 10.077 1.00 83.19 271 PRO A CA 1
ATOM 2125 C C . PRO A 1 271 ? -4.869 12.251 9.729 1.00 83.19 271 PRO A C 1
ATOM 2127 O O . PRO A 1 271 ? -5.179 11.998 8.562 1.00 83.19 271 PRO A O 1
ATOM 2130 N N . VAL A 1 272 ? -5.317 11.525 10.750 1.00 82.19 272 VAL A N 1
ATOM 2131 C CA . VAL A 1 272 ? -6.343 10.493 10.616 1.00 82.19 272 VAL A CA 1
ATOM 2132 C C . VAL A 1 272 ? -7.603 10.985 11.308 1.00 82.19 272 VAL A C 1
ATOM 2134 O O . VAL A 1 272 ? -7.672 11.060 12.539 1.00 82.19 272 VAL A O 1
ATOM 2137 N N . HIS A 1 273 ? -8.619 11.293 10.506 1.00 83.50 273 HIS A N 1
ATOM 2138 C CA . HIS A 1 273 ? -9.943 11.664 10.989 1.00 83.50 273 HIS A CA 1
ATOM 2139 C C . HIS A 1 273 ? -10.910 10.488 10.825 1.00 83.50 273 HIS A C 1
ATOM 2141 O O . HIS A 1 273 ? -11.044 9.941 9.726 1.00 83.50 273 HIS A O 1
ATOM 2147 N N . LEU A 1 274 ? -11.560 10.084 11.919 1.00 81.88 274 LEU A N 1
ATOM 2148 C CA . LEU A 1 274 ? -12.531 8.991 11.929 1.00 81.88 274 LEU A CA 1
ATOM 2149 C C . LEU A 1 274 ? -13.647 9.254 12.944 1.00 81.88 274 LEU A C 1
ATOM 2151 O O . LEU A 1 274 ? -13.718 8.599 13.979 1.00 81.88 274 LEU A O 1
ATOM 2155 N N . ASP A 1 275 ? -14.541 10.179 12.612 1.00 80.38 275 ASP A N 1
ATOM 2156 C CA . ASP A 1 275 ? -15.758 10.423 13.381 1.00 80.38 275 ASP A CA 1
ATOM 2157 C C . ASP A 1 275 ? -16.983 9.998 12.567 1.00 80.38 275 ASP A C 1
ATOM 2159 O O . ASP A 1 275 ? -17.277 10.557 11.513 1.00 80.38 275 ASP A O 1
ATOM 2163 N N . LEU A 1 276 ? -17.714 8.991 13.058 1.00 78.81 276 LEU A N 1
ATOM 2164 C CA . LEU A 1 276 ? -19.032 8.639 12.507 1.00 78.81 276 LEU A CA 1
ATOM 2165 C C . LEU A 1 276 ? -20.133 9.578 13.005 1.00 78.81 276 LEU A C 1
ATOM 2167 O O . LEU A 1 276 ? -21.182 9.680 12.378 1.00 78.81 276 LEU A O 1
ATOM 2171 N N . THR A 1 277 ? -19.894 10.244 14.132 1.00 78.19 277 THR A N 1
ATOM 2172 C CA . THR A 1 277 ? -20.797 11.219 14.725 1.00 78.19 277 THR A CA 1
ATOM 2173 C C . THR A 1 277 ? -19.991 12.276 15.464 1.00 78.19 277 THR A C 1
ATOM 2175 O O . THR A 1 277 ? -18.952 11.981 16.050 1.00 78.19 277 THR A O 1
ATOM 2178 N N . THR A 1 278 ? -20.487 13.508 15.458 1.00 81.69 278 THR A N 1
ATOM 2179 C CA . THR A 1 278 ? -19.967 14.612 16.274 1.00 81.69 278 THR A CA 1
ATOM 2180 C C . THR A 1 278 ? -20.767 14.795 17.564 1.00 81.69 278 THR A C 1
ATOM 2182 O O . THR A 1 278 ? -20.424 15.641 18.390 1.00 81.69 278 THR A O 1
ATOM 2185 N N . ASN A 1 279 ? -21.830 14.006 17.768 1.00 82.12 279 ASN A N 1
ATOM 2186 C CA . ASN A 1 279 ? -22.657 14.079 18.962 1.00 82.12 279 ASN A CA 1
ATOM 2187 C C . ASN A 1 279 ? -21.921 13.444 20.158 1.00 82.12 279 ASN A C 1
ATOM 2189 O O . ASN A 1 279 ? -21.730 12.229 20.161 1.00 82.12 279 ASN A O 1
ATOM 2193 N N . PRO A 1 280 ? -21.575 14.198 21.220 1.00 79.69 280 PRO A N 1
ATOM 2194 C CA . PRO A 1 280 ? -20.875 13.650 22.386 1.00 79.69 280 PRO A CA 1
ATOM 2195 C C . PRO A 1 280 ? -21.697 12.612 23.168 1.00 79.69 280 PRO A C 1
ATOM 2197 O O . PRO A 1 280 ? -21.136 11.847 23.949 1.00 79.69 280 PRO A O 1
ATOM 2200 N N . GLN A 1 281 ? -23.020 12.570 22.974 1.00 78.94 281 GLN A N 1
ATOM 2201 C CA . GLN A 1 281 ? -23.902 11.550 23.555 1.00 78.94 281 GLN A CA 1
ATOM 2202 C C . GLN A 1 281 ? -24.005 10.284 22.689 1.00 78.94 281 GLN A C 1
ATOM 2204 O O . GLN A 1 281 ? -24.533 9.268 23.142 1.00 78.94 281 GLN A O 1
ATOM 2209 N N . GLY A 1 282 ? -23.471 10.337 21.470 1.00 79.50 282 GLY A N 1
ATOM 2210 C CA . GLY A 1 282 ? -23.463 9.250 20.507 1.00 79.50 282 GLY A CA 1
ATOM 2211 C C . GLY A 1 282 ? -24.755 9.116 19.711 1.00 79.50 282 GLY A C 1
ATOM 2212 O O . GLY A 1 282 ? -25.802 9.667 20.052 1.00 79.50 282 GLY A O 1
ATOM 2213 N N . GLU A 1 283 ? -24.669 8.357 18.625 1.00 79.88 283 GLU A N 1
ATOM 2214 C CA . GLU A 1 283 ? -25.775 8.092 17.707 1.00 79.88 283 GLU A CA 1
ATOM 2215 C C . GLU A 1 283 ? -25.943 6.586 17.467 1.00 79.88 283 GLU A C 1
ATOM 2217 O O . GLU A 1 283 ? -24.966 5.828 17.516 1.00 79.88 283 GLU A O 1
ATOM 2222 N N . PRO A 1 284 ? -27.182 6.110 17.241 1.00 79.44 284 PRO A N 1
ATOM 2223 C CA . PRO A 1 284 ? -27.427 4.706 16.963 1.00 79.44 284 PRO A CA 1
ATOM 2224 C C . PRO A 1 284 ? -26.903 4.328 15.574 1.00 79.44 284 PRO A C 1
ATOM 2226 O O . PRO A 1 284 ? -27.347 4.865 14.562 1.00 79.44 284 PRO A O 1
ATOM 2229 N N . LEU A 1 285 ? -26.013 3.342 15.530 1.00 79.06 285 LEU A N 1
ATOM 2230 C CA . LEU A 1 285 ? -25.583 2.667 14.316 1.00 79.06 285 LEU A CA 1
ATOM 2231 C C . LEU A 1 285 ? -26.483 1.455 14.055 1.00 79.06 285 LEU A C 1
ATOM 2233 O O . LEU A 1 285 ? -26.666 0.603 14.932 1.00 79.06 285 LEU A O 1
ATOM 2237 N N . ASP A 1 286 ? -27.021 1.367 12.838 1.00 78.44 286 ASP A N 1
ATOM 2238 C CA . ASP A 1 286 ? -27.768 0.191 12.399 1.00 78.44 286 ASP A CA 1
ATOM 2239 C C . ASP A 1 286 ? -26.822 -1.005 12.235 1.00 78.44 286 ASP A C 1
ATOM 2241 O O . ASP A 1 286 ? -25.928 -1.025 11.387 1.00 78.44 286 ASP A O 1
ATOM 2245 N N . VAL A 1 287 ? -27.019 -2.002 13.091 1.00 75.88 287 VAL A N 1
ATOM 2246 C CA . VAL A 1 287 ? -26.246 -3.246 13.141 1.00 75.88 287 VAL A CA 1
ATOM 2247 C C . VAL A 1 287 ? -27.161 -4.469 13.159 1.00 75.88 287 VAL A C 1
ATOM 2249 O O . VAL A 1 287 ? -26.725 -5.571 13.496 1.00 75.88 287 VAL A O 1
ATOM 2252 N N . ASP A 1 288 ? -28.431 -4.309 12.780 1.00 78.56 288 ASP A N 1
ATOM 2253 C CA . ASP A 1 288 ? -29.432 -5.375 12.876 1.00 78.56 288 ASP A CA 1
ATOM 2254 C C . ASP A 1 288 ? -29.058 -6.591 12.016 1.00 78.56 288 ASP A C 1
ATOM 2256 O O . ASP A 1 288 ? -29.321 -7.736 12.385 1.00 78.56 288 ASP A O 1
ATOM 2260 N N . PHE A 1 289 ? -28.338 -6.367 10.913 1.00 79.19 289 PHE A N 1
ATOM 2261 C CA . PHE A 1 289 ? -27.814 -7.420 10.041 1.00 79.19 289 PHE A CA 1
ATOM 2262 C C . PHE A 1 289 ? -26.777 -8.340 10.716 1.00 79.19 289 PHE A C 1
ATOM 2264 O O . PHE A 1 289 ? -26.523 -9.437 10.208 1.00 79.19 289 PHE A O 1
ATOM 2271 N N . LEU A 1 290 ? -26.164 -7.923 11.833 1.00 75.12 290 LEU A N 1
ATOM 2272 C CA . LEU A 1 290 ? -25.207 -8.742 12.586 1.00 75.12 290 LEU A CA 1
ATOM 2273 C C . LEU A 1 290 ? -25.897 -9.779 13.472 1.00 75.12 290 LEU A C 1
ATOM 2275 O O . LEU A 1 290 ? -25.304 -10.811 13.803 1.00 75.12 290 LEU A O 1
ATOM 2279 N N . PHE A 1 291 ? -27.141 -9.522 13.868 1.00 75.75 291 PHE A N 1
ATOM 2280 C CA . PHE A 1 291 ? -27.867 -10.358 14.808 1.00 75.75 291 PHE A CA 1
ATOM 2281 C C . PHE A 1 291 ? -28.902 -11.221 14.085 1.00 75.75 291 PHE A C 1
ATOM 2283 O O . PHE A 1 291 ? -29.513 -10.835 13.092 1.00 75.75 291 PHE A O 1
ATOM 2290 N N . ARG A 1 292 ? -29.125 -12.438 14.590 1.00 70.12 292 ARG A N 1
ATOM 2291 C CA . ARG A 1 292 ? -30.282 -13.231 14.160 1.00 70.12 292 ARG A CA 1
ATOM 2292 C C . ARG A 1 292 ? -31.500 -12.759 14.946 1.00 70.12 292 ARG A C 1
ATOM 2294 O O . ARG A 1 292 ? -31.422 -12.623 16.168 1.00 70.12 292 ARG A O 1
ATOM 2301 N N . ALA A 1 293 ? -32.615 -12.539 14.250 1.00 59.69 293 ALA A N 1
ATOM 2302 C CA . ALA A 1 293 ? -33.879 -12.162 14.875 1.00 59.69 293 ALA A CA 1
ATOM 2303 C C . ALA A 1 293 ? -34.248 -13.140 16.016 1.00 59.69 293 ALA A C 1
ATOM 2305 O O . ALA A 1 293 ? -34.042 -14.348 15.854 1.00 59.69 293 ALA A O 1
ATOM 2306 N N . PRO A 1 294 ? -34.772 -12.649 17.160 1.00 58.09 294 PRO A N 1
ATOM 2307 C CA . PRO A 1 294 ? -35.290 -11.298 17.410 1.00 58.09 294 PRO A CA 1
ATOM 2308 C C . PRO A 1 294 ? -34.346 -10.408 18.249 1.00 58.09 294 PRO A C 1
ATOM 2310 O O . PRO A 1 294 ? -34.802 -9.471 18.900 1.00 58.09 294 PRO A O 1
ATOM 2313 N N . LEU A 1 295 ? -33.041 -10.699 18.289 1.00 59.19 295 LEU A N 1
ATOM 2314 C CA . LEU A 1 295 ? -32.072 -9.906 19.056 1.00 59.19 295 LEU A CA 1
ATOM 2315 C C . LEU A 1 295 ? -31.716 -8.610 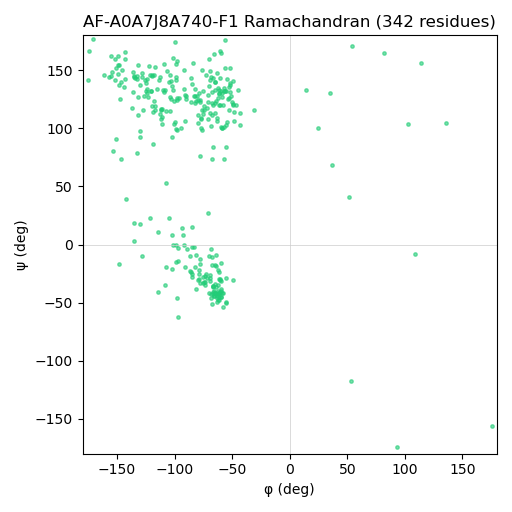18.314 1.00 59.19 295 LEU A C 1
ATOM 2317 O O . LEU A 1 295 ? -30.643 -8.501 17.736 1.00 59.19 295 LEU A O 1
ATOM 2321 N N . PHE A 1 296 ? -32.605 -7.622 18.338 1.00 57.00 296 PHE A N 1
ATOM 2322 C CA . PHE A 1 296 ? -32.292 -6.277 17.856 1.00 57.00 296 PHE A CA 1
ATOM 2323 C C . PHE A 1 296 ? -31.504 -5.536 18.936 1.00 57.00 296 PHE A C 1
ATOM 2325 O O . PHE A 1 296 ? -32.028 -5.235 20.011 1.00 57.00 296 PHE A O 1
ATOM 2332 N N . LYS A 1 297 ? -30.222 -5.272 18.680 1.00 64.75 297 LYS A N 1
ATOM 2333 C CA . LYS A 1 297 ? -29.396 -4.411 19.530 1.00 64.75 297 LYS A CA 1
ATOM 2334 C C . LYS A 1 297 ? -28.972 -3.207 18.712 1.00 64.75 297 LYS A C 1
ATOM 2336 O O . LYS A 1 297 ? -28.192 -3.355 17.784 1.00 64.75 297 LYS A O 1
ATOM 2341 N N . LYS A 1 298 ? -29.428 -2.019 19.108 1.00 66.62 298 LYS A N 1
ATOM 2342 C CA . LYS A 1 298 ? -28.886 -0.761 18.588 1.00 66.62 298 LYS A CA 1
ATOM 2343 C C . LYS A 1 298 ? -27.524 -0.527 19.231 1.00 66.62 298 LYS A C 1
ATOM 2345 O O . LYS A 1 298 ? -27.432 -0.455 20.457 1.00 66.62 298 LYS A O 1
ATOM 2350 N N . LEU A 1 299 ? -26.478 -0.455 18.417 1.00 73.31 299 LEU A N 1
ATOM 2351 C CA . LEU A 1 299 ? -25.152 -0.071 18.883 1.00 73.31 299 LEU A CA 1
ATOM 2352 C C . LEU A 1 299 ? -25.086 1.455 18.918 1.00 73.31 299 LEU A C 1
ATOM 2354 O O . LEU A 1 299 ? -25.406 2.085 17.920 1.00 73.31 299 LEU A O 1
ATOM 2358 N N . ILE A 1 300 ? -24.693 2.052 20.041 1.00 76.75 300 ILE A N 1
ATOM 2359 C CA . ILE A 1 300 ? -24.426 3.495 20.102 1.00 76.75 300 ILE A CA 1
ATOM 2360 C C . ILE A 1 300 ? -22.954 3.713 19.767 1.00 76.75 300 ILE A C 1
ATOM 2362 O O . ILE A 1 300 ? -22.085 3.109 20.397 1.00 76.75 300 ILE A O 1
ATOM 2366 N N . VAL A 1 301 ? -22.686 4.554 18.773 1.00 78.81 301 VAL A N 1
ATOM 2367 C CA . VAL A 1 301 ? -21.336 4.988 18.410 1.00 78.81 301 VAL A CA 1
ATOM 2368 C C . VAL A 1 301 ? -21.113 6.380 18.975 1.00 78.81 301 VAL A C 1
ATOM 2370 O O . VAL A 1 301 ? -21.975 7.243 18.844 1.00 78.81 301 VAL A O 1
ATOM 2373 N N . LEU A 1 302 ? -19.966 6.579 19.615 1.00 77.44 302 LEU A N 1
ATOM 2374 C CA . LEU A 1 302 ? -19.515 7.864 20.138 1.00 77.44 302 LEU A CA 1
ATOM 2375 C C . LEU A 1 302 ? -18.466 8.471 19.189 1.00 77.44 302 LEU A C 1
ATOM 2377 O O . LEU A 1 302 ? -17.877 7.723 18.401 1.00 77.44 302 LEU A O 1
ATOM 2381 N N . PRO A 1 303 ? -18.216 9.790 19.264 1.00 77.38 303 PRO A N 1
ATOM 2382 C CA . PRO A 1 303 ? -17.091 10.417 18.580 1.00 77.38 303 PRO A CA 1
ATOM 2383 C C . PRO A 1 303 ? -15.778 9.754 19.003 1.00 77.38 303 PRO A C 1
ATOM 2385 O O . PRO A 1 303 ? -15.672 9.228 20.119 1.00 77.38 303 PRO A O 1
ATOM 2388 N N . PHE A 1 304 ? -14.781 9.771 18.123 1.00 76.12 304 PHE A N 1
ATOM 2389 C CA . PHE A 1 304 ? -13.475 9.212 18.432 1.00 76.12 304 PHE A CA 1
ATOM 2390 C C . PHE A 1 304 ? -12.870 9.968 19.627 1.00 76.12 304 PHE A C 1
ATOM 2392 O O . PHE A 1 304 ? -12.926 11.202 19.666 1.00 76.12 304 PHE A O 1
ATOM 2399 N N . PRO A 1 305 ? -12.321 9.266 20.634 1.00 72.12 305 PRO A N 1
ATOM 2400 C CA . PRO A 1 305 ? -11.740 9.928 21.791 1.00 72.12 305 PRO A CA 1
ATOM 2401 C C . PRO A 1 305 ? -10.571 10.811 21.350 1.00 72.12 305 PRO A C 1
ATOM 2403 O O . PRO A 1 305 ? -9.671 10.351 20.647 1.00 72.12 305 PRO A O 1
ATOM 2406 N N . LYS A 1 306 ? -10.585 12.075 21.779 1.00 65.06 306 LYS A N 1
ATOM 2407 C CA . LYS A 1 306 ? -9.412 12.948 21.679 1.00 65.06 306 LYS A CA 1
ATOM 2408 C C . LYS A 1 306 ? -8.337 12.426 22.629 1.00 65.06 306 LYS A C 1
ATOM 2410 O O . LYS A 1 306 ? -8.670 11.924 23.703 1.00 65.06 306 LYS A O 1
ATOM 2415 N N . GLU A 1 307 ? -7.072 12.532 22.242 1.00 61.44 307 GLU A N 1
ATOM 2416 C CA . GLU A 1 307 ? -5.921 11.903 22.912 1.00 61.44 307 GLU A CA 1
ATOM 2417 C C . GLU A 1 307 ? -5.560 12.525 24.280 1.00 61.44 307 GLU A C 1
ATOM 2419 O O . GLU A 1 307 ? -4.428 12.442 24.729 1.00 61.44 307 GLU A O 1
ATOM 2424 N N . GLU A 1 308 ? -6.510 13.119 25.006 1.00 51.81 308 GLU A N 1
ATOM 2425 C CA . GLU A 1 308 ? -6.214 13.934 26.190 1.00 51.81 308 GLU A CA 1
ATOM 2426 C C . GLU A 1 308 ? -5.652 13.128 27.382 1.00 51.81 308 GLU A C 1
ATOM 2428 O O . GLU A 1 308 ? -5.046 13.734 28.264 1.00 51.81 308 GLU A O 1
ATOM 2433 N N . GLN A 1 309 ? -5.795 11.788 27.416 1.00 53.56 309 GLN A N 1
ATOM 2434 C CA . GLN A 1 309 ? -5.182 10.899 28.426 1.00 53.56 309 GLN A CA 1
ATOM 2435 C C . GLN A 1 309 ? -4.949 9.463 27.893 1.00 53.56 309 GLN A C 1
ATOM 2437 O O . GLN A 1 309 ? -5.750 8.564 28.176 1.00 53.56 309 GLN A O 1
ATOM 2442 N N . PRO A 1 310 ? -3.880 9.192 27.118 1.00 59.53 310 PRO A N 1
ATOM 2443 C CA . PRO A 1 310 ? -3.528 7.825 26.748 1.00 59.53 310 PRO A CA 1
ATOM 2444 C C . PRO A 1 310 ? -3.175 7.002 27.997 1.00 59.53 310 PRO A C 1
ATOM 2446 O O . PRO A 1 310 ? -2.630 7.514 28.974 1.00 59.53 310 PRO A O 1
ATOM 2449 N N . SER A 1 311 ? -3.479 5.699 27.966 1.00 63.75 311 SER A N 1
ATOM 2450 C CA . SER A 1 311 ? -3.025 4.762 29.001 1.00 63.75 311 SER A CA 1
ATOM 2451 C C . SER A 1 311 ? -1.504 4.860 29.139 1.00 63.75 311 SER A C 1
ATOM 2453 O O . SER A 1 311 ? -0.811 4.941 28.126 1.00 63.75 311 SER A O 1
ATOM 2455 N N . THR A 1 312 ? -0.964 4.767 30.356 1.00 67.69 312 THR A N 1
ATOM 2456 C CA . THR A 1 312 ? 0.495 4.711 30.585 1.00 67.69 312 THR A CA 1
ATOM 2457 C C . THR A 1 312 ? 1.160 3.516 29.893 1.00 67.69 312 THR A C 1
ATOM 2459 O O . THR A 1 312 ? 2.375 3.489 29.712 1.00 67.69 312 THR A O 1
ATOM 2462 N N . GLU A 1 313 ? 0.366 2.528 29.480 1.00 72.25 313 GLU A N 1
ATOM 2463 C CA . GLU A 1 313 ? 0.789 1.346 28.731 1.00 72.25 313 GLU A CA 1
ATOM 2464 C C . GLU A 1 313 ? 0.672 1.512 27.200 1.00 72.25 313 GLU A C 1
ATOM 2466 O O . GLU A 1 313 ? 0.844 0.541 26.453 1.00 72.25 313 GLU A O 1
ATOM 2471 N N . CYS A 1 314 ? 0.374 2.725 26.727 1.00 74.50 314 CYS A N 1
ATOM 2472 C CA . CYS A 1 314 ? 0.319 3.122 25.323 1.00 74.50 314 CYS A CA 1
ATOM 2473 C C . CYS A 1 314 ? 1.334 4.247 25.030 1.00 74.50 314 CYS A C 1
ATOM 2475 O O . CYS A 1 314 ? 1.550 5.104 25.883 1.00 74.50 314 CYS A O 1
ATOM 2477 N N . PRO A 1 315 ? 1.950 4.289 23.831 1.00 79.56 315 PRO A N 1
ATOM 2478 C CA . PRO A 1 315 ? 1.767 3.384 22.693 1.00 79.56 315 PRO A CA 1
ATOM 2479 C C . PRO A 1 315 ? 2.330 1.973 22.936 1.00 79.56 315 PRO A C 1
ATOM 2481 O O . PRO A 1 315 ? 3.184 1.758 23.795 1.00 79.56 315 PRO A O 1
ATOM 2484 N N . GLY A 1 316 ? 1.856 0.996 22.159 1.00 77.75 316 GLY A N 1
ATOM 2485 C CA . GLY A 1 316 ? 2.326 -0.388 22.268 1.00 77.75 316 GLY A CA 1
ATOM 2486 C C . GLY A 1 316 ? 3.800 -0.554 21.880 1.00 77.75 316 GLY A C 1
ATOM 2487 O O . GLY A 1 316 ? 4.400 0.298 21.217 1.00 77.75 316 GLY A O 1
ATOM 2488 N N . ARG A 1 317 ? 4.392 -1.690 22.256 1.00 81.62 317 ARG A N 1
ATOM 2489 C CA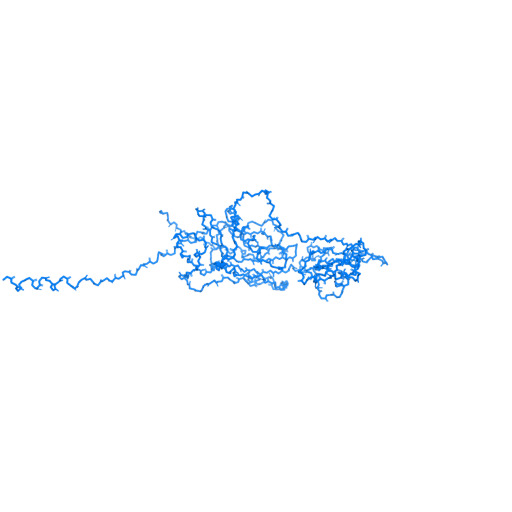 . ARG A 1 317 ? 5.746 -2.072 21.836 1.00 81.62 317 ARG A CA 1
ATOM 2490 C C . ARG A 1 317 ? 5.773 -2.302 20.328 1.00 81.62 317 ARG A C 1
ATOM 2492 O O . ARG A 1 317 ? 4.923 -3.008 19.793 1.00 81.62 317 ARG A O 1
ATOM 2499 N N . ALA A 1 318 ? 6.767 -1.725 19.660 1.00 77.94 318 ALA A N 1
ATOM 2500 C CA . ALA A 1 318 ? 6.975 -1.926 18.233 1.00 77.94 318 ALA A CA 1
ATOM 2501 C C . ALA A 1 318 ? 7.585 -3.305 17.953 1.00 77.94 318 ALA A C 1
ATOM 2503 O O . ALA A 1 318 ? 8.586 -3.675 18.570 1.00 77.94 318 ALA A O 1
ATOM 2504 N N . TYR A 1 319 ? 7.016 -4.035 16.993 1.00 73.44 319 TYR A N 1
ATOM 2505 C CA . TYR A 1 319 ? 7.631 -5.243 16.438 1.00 73.44 319 TYR A CA 1
ATOM 2506 C C . TYR A 1 319 ? 8.917 -4.904 15.671 1.00 73.44 319 TYR A C 1
ATOM 2508 O O . TYR A 1 319 ? 9.903 -5.635 15.764 1.00 73.44 319 TYR A O 1
ATOM 2516 N N . PHE A 1 320 ? 8.932 -3.765 14.970 1.00 71.56 320 PHE A N 1
ATOM 2517 C CA . PHE A 1 320 ? 10.102 -3.196 14.307 1.00 71.56 320 PHE A CA 1
ATOM 2518 C C . PHE A 1 320 ? 10.417 -1.814 14.886 1.00 71.56 320 PHE A C 1
ATOM 2520 O O . PHE A 1 320 ? 9.662 -0.857 14.717 1.00 71.56 320 PHE A O 1
ATOM 2527 N N . SER A 1 321 ? 11.561 -1.705 15.561 1.00 69.12 321 SER A N 1
ATOM 2528 C CA . SER A 1 321 ? 11.967 -0.526 16.335 1.00 69.12 321 SER A CA 1
ATOM 2529 C C . SER A 1 321 ? 12.838 0.475 15.567 1.00 69.12 321 SER A C 1
ATOM 2531 O O . SER A 1 321 ? 13.451 1.344 16.184 1.00 69.12 321 SER A O 1
ATOM 2533 N N . ASN A 1 322 ? 12.926 0.374 14.236 1.00 70.94 322 ASN A N 1
ATOM 2534 C CA . ASN A 1 322 ? 13.703 1.341 13.464 1.00 70.94 322 ASN A CA 1
ATOM 2535 C C . ASN A 1 322 ? 13.008 2.724 13.528 1.00 70.94 322 ASN A C 1
ATOM 2537 O O . ASN A 1 322 ? 11.845 2.835 13.138 1.00 70.94 322 ASN A O 1
ATOM 2541 N N . PRO A 1 323 ? 13.682 3.782 14.014 1.00 69.06 323 PRO A N 1
ATOM 2542 C CA . PRO A 1 323 ? 13.056 5.084 14.244 1.00 69.06 323 PRO A CA 1
ATOM 2543 C C . PRO A 1 323 ? 12.521 5.755 12.972 1.00 69.06 323 PRO A C 1
ATOM 2545 O O . PRO A 1 323 ? 11.619 6.579 13.067 1.00 69.06 323 PRO A O 1
ATOM 2548 N N . ILE A 1 324 ? 13.019 5.400 11.781 1.00 71.06 324 ILE A N 1
ATOM 2549 C CA . ILE A 1 324 ? 12.563 6.017 10.521 1.00 71.06 324 ILE A CA 1
ATOM 2550 C C . ILE A 1 324 ? 11.203 5.482 10.034 1.00 71.06 324 ILE A C 1
ATOM 2552 O O . ILE A 1 324 ? 10.625 6.063 9.122 1.00 71.06 324 ILE A O 1
ATOM 2556 N N . ILE A 1 325 ? 10.711 4.375 10.610 1.00 71.00 325 ILE A N 1
ATOM 2557 C CA . ILE A 1 325 ? 9.449 3.696 10.238 1.00 71.00 325 ILE A CA 1
ATOM 2558 C C . ILE A 1 325 ? 8.398 3.746 11.354 1.00 71.00 325 ILE A C 1
ATOM 2560 O O . ILE A 1 325 ? 7.395 3.029 11.308 1.00 71.00 325 ILE A O 1
ATOM 2564 N N . LEU A 1 326 ? 8.641 4.546 12.391 1.00 68.50 326 LEU A N 1
ATOM 2565 C CA . LEU A 1 326 ? 7.683 4.774 13.459 1.00 68.50 326 LEU A CA 1
ATOM 2566 C C . LEU A 1 326 ? 7.053 6.150 13.255 1.00 68.50 326 LEU A C 1
ATOM 2568 O O . LEU A 1 326 ? 7.786 7.133 13.130 1.00 68.50 326 LEU A O 1
ATOM 2572 N N . PRO A 1 327 ? 5.713 6.255 13.228 1.00 62.75 327 PRO A N 1
ATOM 2573 C CA . PRO A 1 327 ? 5.094 7.560 13.331 1.00 62.75 327 PRO A CA 1
ATOM 2574 C C . PRO A 1 327 ? 5.494 8.178 14.676 1.00 62.75 327 PRO A C 1
ATOM 2576 O O . PRO A 1 327 ? 5.613 7.433 15.667 1.00 62.75 327 PRO A O 1
ATOM 2579 N N . PRO A 1 328 ? 5.718 9.505 14.717 1.00 60.34 328 PRO A N 1
ATOM 2580 C CA . PRO A 1 328 ? 5.944 10.194 15.973 1.00 60.34 328 PRO A CA 1
ATOM 2581 C C . PRO A 1 328 ? 4.782 9.844 16.904 1.00 60.34 328 PRO A C 1
ATOM 2583 O O . PRO A 1 328 ? 3.614 9.906 16.534 1.00 60.34 328 PRO A O 1
ATOM 2586 N N . SER A 1 329 ? 5.121 9.347 18.083 1.00 55.00 329 SER A N 1
ATOM 2587 C CA . SER A 1 329 ? 4.199 9.317 19.213 1.00 55.00 329 SER A CA 1
ATOM 2588 C C . SER A 1 329 ? 4.563 10.502 20.080 1.00 55.00 329 SER A C 1
ATOM 2590 O O . SER A 1 329 ? 5.761 10.772 20.194 1.00 55.00 329 SER A O 1
ATOM 2592 N N . GLU A 1 330 ? 3.586 11.158 20.710 1.00 44.28 330 GLU A N 1
ATOM 2593 C CA . GLU A 1 330 ? 3.872 12.124 21.769 1.00 44.28 330 GLU A CA 1
ATOM 2594 C C . GLU A 1 330 ? 4.862 11.491 22.756 1.00 44.28 330 GLU A C 1
ATOM 2596 O O . GLU A 1 330 ? 4.559 10.541 23.483 1.00 44.28 330 GLU A O 1
ATOM 2601 N N . SER A 1 331 ? 6.114 11.937 22.704 1.00 33.97 331 SER A N 1
ATOM 2602 C CA . SER A 1 331 ? 7.141 11.462 23.609 1.00 33.97 331 SER A CA 1
ATOM 2603 C C . SER A 1 331 ? 6.885 12.129 24.948 1.00 33.97 331 SER A C 1
ATOM 2605 O O . SER A 1 331 ? 7.058 13.340 25.051 1.00 33.97 331 SER A O 1
ATOM 2607 N N . HIS A 1 332 ? 6.491 11.341 25.950 1.00 32.66 332 HIS A N 1
ATOM 2608 C CA . HIS A 1 332 ? 6.668 11.651 27.369 1.00 32.66 332 HIS A CA 1
ATOM 2609 C C . HIS A 1 332 ? 6.508 13.140 27.721 1.00 32.66 332 HIS A C 1
ATOM 2611 O O . HIS A 1 332 ? 7.465 13.794 28.140 1.00 32.66 332 HIS A O 1
ATOM 2617 N N . ARG A 1 333 ? 5.293 13.685 27.615 1.00 25.55 333 ARG A N 1
ATOM 2618 C CA . ARG A 1 333 ? 4.966 14.836 28.457 1.00 25.55 333 ARG A CA 1
ATOM 2619 C C . ARG A 1 333 ? 4.698 14.274 29.845 1.00 25.55 333 ARG A C 1
ATOM 2621 O O . ARG A 1 333 ? 3.677 13.647 30.098 1.00 25.55 333 ARG A O 1
ATOM 2628 N N . GLU A 1 334 ? 5.708 14.398 30.695 1.00 26.64 334 GLU A N 1
ATOM 2629 C CA . GLU A 1 334 ? 5.700 14.062 32.113 1.00 26.64 334 GLU A CA 1
ATOM 2630 C C . GLU A 1 334 ? 4.559 14.823 32.814 1.00 26.64 334 GLU A C 1
ATOM 2632 O O . GLU A 1 334 ? 4.745 15.914 33.351 1.00 26.64 334 GLU A O 1
ATOM 2637 N N . PHE A 1 335 ? 3.340 14.284 32.767 1.00 25.09 335 PHE A N 1
ATOM 2638 C CA . PHE A 1 335 ? 2.223 14.806 33.542 1.00 25.09 335 PHE A CA 1
ATOM 2639 C C . PHE A 1 335 ? 2.183 14.089 34.886 1.00 25.09 335 PHE A C 1
ATOM 2641 O O . PHE A 1 335 ? 1.861 12.907 34.998 1.00 25.09 335 PHE A O 1
ATOM 2648 N N . ARG A 1 336 ? 2.596 14.853 35.899 1.00 22.84 336 ARG A N 1
ATOM 2649 C CA . ARG A 1 336 ? 2.531 14.527 37.322 1.00 22.84 336 ARG A CA 1
ATOM 2650 C C . ARG A 1 336 ? 1.118 14.095 37.727 1.00 22.84 336 ARG A C 1
ATOM 2652 O O . ARG A 1 336 ? 0.156 14.741 37.328 1.00 22.84 336 ARG A O 1
ATOM 2659 N N . ASP A 1 337 ? 1.084 13.038 38.540 1.00 25.27 337 ASP A N 1
ATOM 2660 C CA . ASP A 1 337 ? 0.104 12.609 39.551 1.00 25.27 337 ASP A CA 1
ATOM 2661 C C . ASP A 1 337 ? -1.283 13.280 39.570 1.00 25.27 337 ASP A C 1
ATOM 2663 O O . ASP A 1 337 ? -1.371 14.497 39.626 1.00 25.27 337 ASP A O 1
ATOM 2667 N N . TYR A 1 338 ? -2.364 12.485 39.662 1.00 23.78 338 TYR A N 1
ATOM 2668 C CA . TYR A 1 338 ? -3.289 12.415 40.819 1.00 23.78 338 TYR A CA 1
ATOM 2669 C C . TYR A 1 338 ? -4.341 11.288 40.636 1.00 23.78 338 TYR A C 1
ATOM 2671 O O . TYR A 1 338 ? -4.469 10.684 39.578 1.00 23.78 338 TYR A O 1
ATOM 2679 N N . VAL A 1 339 ? -5.031 10.961 41.734 1.00 22.03 339 VAL A N 1
ATOM 2680 C CA . VAL A 1 339 ? -5.566 9.651 42.165 1.00 22.03 339 VAL A CA 1
ATOM 2681 C C . VAL A 1 339 ? -7.115 9.574 42.085 1.00 22.03 339 VAL A C 1
ATOM 2683 O O . VAL A 1 339 ? -7.757 10.603 42.263 1.00 22.03 339 VAL A O 1
ATOM 2686 N N . MET A 1 340 ? -7.691 8.353 41.955 1.00 19.66 340 MET A N 1
ATOM 2687 C CA . MET A 1 340 ? -8.803 7.744 42.767 1.00 19.66 340 MET A CA 1
ATOM 2688 C C . MET A 1 340 ? -9.933 7.001 41.991 1.00 19.66 340 MET A C 1
ATOM 2690 O O . MET A 1 340 ? -10.810 7.631 41.415 1.00 19.66 340 MET A O 1
ATOM 2694 N N . ILE A 1 341 ? -9.894 5.651 42.038 1.00 23.39 341 ILE A N 1
ATOM 2695 C CA . ILE A 1 341 ? -10.859 4.644 42.602 1.00 23.39 341 ILE A CA 1
ATOM 2696 C C . ILE A 1 341 ? -12.386 4.962 42.497 1.00 23.39 341 ILE A C 1
ATOM 2698 O O . ILE A 1 341 ? -12.807 6.033 42.903 1.00 23.39 341 ILE A O 1
ATOM 2702 N N . ASP A 1 342 ? -13.283 4.069 42.024 1.00 20.14 342 ASP A N 1
ATOM 2703 C CA . ASP A 1 342 ? -13.862 2.967 42.833 1.00 20.14 342 ASP A CA 1
ATOM 2704 C C . ASP A 1 342 ? -14.497 1.798 42.052 1.00 20.14 342 ASP A C 1
ATOM 2706 O O . ASP A 1 342 ? -15.113 1.950 40.997 1.00 20.14 342 ASP A O 1
ATOM 2710 N N . ARG A 1 343 ? -14.343 0.617 42.661 1.00 23.64 343 ARG A N 1
ATOM 2711 C CA . ARG A 1 343 ? -15.018 -0.647 42.382 1.00 23.64 343 ARG A CA 1
ATOM 2712 C C . ARG A 1 343 ? -16.487 -0.557 42.791 1.00 23.64 343 ARG A C 1
ATOM 2714 O O . ARG A 1 343 ? -16.796 -0.131 43.900 1.00 23.64 343 ARG A O 1
ATOM 2721 N N . ARG A 1 344 ? -17.361 -1.166 41.996 1.00 26.17 344 ARG A N 1
ATOM 2722 C CA . ARG A 1 344 ? -18.443 -2.000 42.525 1.00 26.17 344 ARG A CA 1
ATOM 2723 C C . ARG A 1 344 ? -18.850 -3.062 41.526 1.00 26.17 344 ARG A C 1
ATOM 2725 O O . ARG A 1 344 ? -18.940 -2.722 40.328 1.00 26.17 344 ARG A O 1
#

InterPro domains:
  IPR000010 Cystatin domain [PF00031] (117-179)
  IPR000010 Cystatin domain [SM00043] (113-214)
  IPR000010 Cystatin domain [cd00042] (116-213)
  IPR046350 Cystatin superfamily [SSF54403] (35-101)
  IPR046350 Cystatin superfamily [SSF54403] (115-215)
  IPR050735 Kininogen/Fetuin/Histidine-rich Glycoprotein [PTHR13814] (73-222)

Nearest PDB structures (foldseek):
  6hpv-assembly1_A  TM=7.746E-01  e=1.467E-29  Mus musculus
  6ht9-assembly1_B  TM=8.142E-01  e=5.584E-28  Mus musculus
  7auw-assembly1_D  TM=8.128E-01  e=2.593E-27  Mus musculus
  6ht9-assembly2_D  TM=8.149E-01  e=4.206E-26  Mus musculus
  7auw-assembly1_B  TM=8.134E-01  e=7.638E-27  Mus musculus